Protein AF-A0A9P4IIN1-F1 (afdb_monomer_lite)

Organism: NCBI:txid1504668

Foldseek 3Di:
DDDDPPPPCPVVVVVVVVVVVVVVVVVVVVVVVCVVVVVVVVLLVCQQVVVCVLLVVLVVLLVVLLVVLVVVVVVVVVVVVVVPDPPDDDDDDPDPPPPPVVVVVLSVVLNVVSVVLVVLSCVLCVVFWDDDDDVVVVVVVVVVPPDDDDPDPPPPPPPPPPVVVPTDTDRDDSVNSVSCVVCVVVSVVSVVVSVVSVVVVVVVVVVVVVVVVVVVVVVVVVVVVVVVVVVVVVCVVVVPPPDD

Secondary structure (DSSP, 8-state):
---------SSHHHHHHHHHHHHHHHHHHHHHHHHHHHHHHHHHHHHHHHHHHHHHHHHHHHHHHHHHHHHHHHHHHHHHHHHS--S-----------SHHHHHHHHHHHHHHHHHHHHHHHHHHGGGB--SSHHHHHHHHHHHH--S---S---TTSSSHHHHHTPPBPP--HHHHHHHHHHHHHHHHHHHHHHHHHHHHHHHHHHHHHHHHHHHHHHHHHHHHHHHHHHHHHHHHHTTS---

Sequence (244 aa):
MGVTLSTHSTLAPISLASTIIGFVSFIITAATLLRVSWDNLQTVWAAPTEITDMLGNLKAGLYEERRHLRRVCREQRRRRSRSAPRRDREKGGARVSRDDGSTDRTLLLMRETIRHMVRSFRELERPFLRYEHEQKKAVRRSLREDDWDTEELKDDWEQDDSSYVRSEYRKCGLRERIIWLQTKYKVKNLMVALQMIQTRRIAKEVGDMNVSFVHMERDTRHLEDRLLALEQRLSRVVGVRRAE

pLDDT: mean 73.78, std 17.2, range [39.0, 95.75]

Structure (mmCIF, N/CA/C/O backbone):
data_AF-A0A9P4IIN1-F1
#
_entry.id   AF-A0A9P4IIN1-F1
#
loop_
_atom_site.group_PDB
_atom_site.id
_atom_site.type_symbol
_atom_site.label_atom_id
_atom_site.label_alt_id
_atom_site.label_comp_id
_atom_site.label_asym_id
_atom_site.label_entity_id
_atom_site.label_seq_id
_atom_site.pdbx_PDB_ins_code
_atom_site.Cartn_x
_atom_site.Cartn_y
_atom_site.Cartn_z
_atom_site.occupancy
_atom_site.B_iso_or_equiv
_atom_site.auth_seq_id
_atom_site.auth_comp_id
_atom_site.auth_asym_id
_atom_site.auth_atom_id
_atom_site.pdbx_PDB_model_num
ATOM 1 N N . MET A 1 1 ? -35.119 12.884 88.265 1.00 44.50 1 MET A N 1
ATOM 2 C CA . MET A 1 1 ? -34.771 11.879 87.241 1.00 44.50 1 MET A CA 1
ATOM 3 C C . MET A 1 1 ? -33.576 12.415 86.475 1.00 44.50 1 MET A C 1
ATOM 5 O O . MET A 1 1 ? -33.724 13.390 85.753 1.00 44.50 1 MET A O 1
ATOM 9 N N . GLY A 1 2 ? -32.382 11.903 86.780 1.00 41.41 2 GLY A N 1
ATOM 10 C CA . GLY A 1 2 ? -31.126 12.392 86.212 1.00 41.41 2 GLY A CA 1
ATOM 11 C C . GLY A 1 2 ? -30.962 11.934 84.768 1.00 41.41 2 GLY A C 1
ATOM 12 O O . GLY A 1 2 ? -31.182 10.767 84.457 1.00 41.41 2 GLY A O 1
ATOM 13 N N . VAL A 1 3 ? -30.604 12.877 83.905 1.00 62.75 3 VAL A N 1
ATOM 14 C CA . VAL A 1 3 ? -30.279 12.657 82.498 1.00 62.75 3 VAL A CA 1
ATOM 15 C C . VAL A 1 3 ? -28.870 12.073 82.424 1.00 62.75 3 VAL A C 1
ATOM 17 O O . VAL A 1 3 ? -27.932 12.684 82.930 1.00 62.75 3 VAL A O 1
ATOM 20 N N . THR A 1 4 ? -28.697 10.926 81.772 1.00 48.00 4 THR A N 1
ATOM 21 C CA . THR A 1 4 ? -27.380 10.418 81.366 1.00 48.00 4 THR A CA 1
ATOM 22 C C . THR A 1 4 ? -27.335 10.327 79.844 1.00 48.00 4 THR A C 1
ATOM 24 O O . THR A 1 4 ? -27.578 9.288 79.240 1.00 48.00 4 THR A O 1
ATOM 27 N N . LEU A 1 5 ? -27.037 11.460 79.201 1.00 49.94 5 LEU A N 1
ATOM 28 C CA . LEU A 1 5 ? -26.564 11.473 77.819 1.00 49.94 5 LEU A CA 1
ATOM 29 C C . LEU A 1 5 ? -25.124 10.954 77.830 1.00 49.94 5 LEU A C 1
ATOM 31 O O . LEU A 1 5 ? -24.201 11.660 78.228 1.00 49.94 5 LEU A O 1
ATOM 35 N N . SER A 1 6 ? -24.941 9.700 77.434 1.00 45.66 6 SER A N 1
ATOM 36 C CA . SER A 1 6 ? -23.638 9.073 77.235 1.00 45.66 6 SER A CA 1
ATOM 37 C C . SER A 1 6 ? -22.978 9.620 75.965 1.00 45.66 6 SER A C 1
ATOM 39 O O . SER A 1 6 ? -22.988 9.010 74.899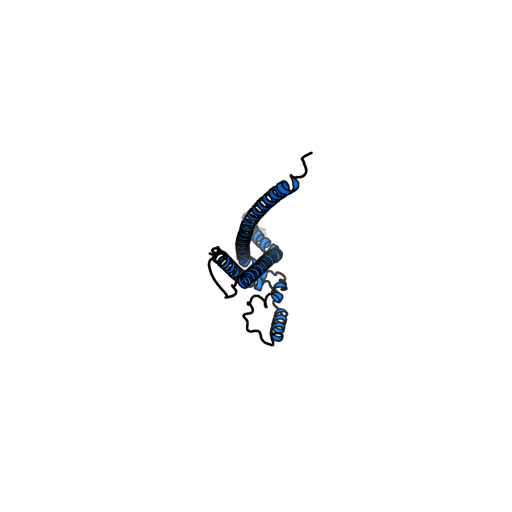 1.00 45.66 6 SER A O 1
ATOM 41 N N . THR A 1 7 ? -22.368 10.796 76.074 1.00 52.66 7 THR A N 1
ATOM 42 C CA . THR A 1 7 ? -21.457 11.361 75.073 1.00 52.66 7 THR A CA 1
ATOM 43 C C . THR A 1 7 ? -20.074 10.706 75.171 1.00 52.66 7 THR A C 1
ATOM 45 O O . THR A 1 7 ? -19.103 11.322 75.595 1.00 52.66 7 THR A O 1
ATOM 48 N N . HIS A 1 8 ? -19.947 9.452 74.733 1.00 47.47 8 HIS A N 1
ATOM 49 C CA . HIS A 1 8 ? -18.643 8.853 74.413 1.00 47.47 8 HIS A CA 1
ATOM 50 C C . HIS A 1 8 ? -18.480 8.766 72.891 1.00 47.47 8 HIS A C 1
ATOM 52 O O . HIS A 1 8 ? -18.721 7.733 72.278 1.00 47.47 8 HIS A O 1
ATOM 58 N N . SER A 1 9 ? -18.078 9.884 72.276 1.00 52.97 9 SER A N 1
ATOM 59 C CA . SER A 1 9 ? -17.870 10.017 70.823 1.00 52.97 9 SER A CA 1
ATOM 60 C C . SER A 1 9 ? -16.390 10.238 70.469 1.00 52.97 9 SER A C 1
ATOM 62 O O . SER A 1 9 ? -16.045 11.062 69.628 1.00 52.97 9 SER A O 1
ATOM 64 N N . THR A 1 10 ? -15.476 9.522 71.131 1.00 53.94 10 THR A N 1
ATOM 65 C CA . THR A 1 10 ? -14.025 9.597 70.854 1.00 53.94 10 THR A CA 1
ATOM 66 C C . THR A 1 10 ? -13.587 8.711 69.681 1.00 53.94 10 THR A C 1
ATOM 68 O O . THR A 1 10 ? -12.515 8.921 69.123 1.00 53.94 10 THR A O 1
ATOM 71 N N . LEU A 1 11 ? -14.429 7.759 69.255 1.00 53.62 11 LEU A N 1
ATOM 72 C CA . LEU A 1 11 ? -14.175 6.871 68.108 1.00 53.62 11 LEU A CA 1
ATOM 73 C C . LEU A 1 11 ? -14.736 7.410 66.778 1.00 53.62 11 LEU A C 1
ATOM 75 O O . LEU A 1 11 ? -14.282 7.007 65.706 1.00 53.62 11 LEU A O 1
ATOM 79 N N . ALA A 1 12 ? -15.684 8.351 66.831 1.00 63.78 12 ALA A N 1
ATOM 80 C CA . ALA A 1 12 ? -16.263 9.002 65.656 1.00 63.78 12 ALA A CA 1
ATOM 81 C C . ALA A 1 12 ? -15.235 9.743 64.768 1.00 63.78 12 ALA A C 1
ATOM 83 O O . ALA A 1 12 ? -15.278 9.545 63.552 1.00 63.78 12 ALA A O 1
ATOM 84 N N . PRO A 1 13 ? -14.278 10.536 65.303 1.00 74.12 13 PRO A N 1
ATOM 85 C CA . PRO A 1 13 ? -13.318 11.254 64.460 1.00 74.12 13 PRO A CA 1
ATOM 86 C C . PRO A 1 13 ? -12.294 10.331 63.783 1.00 74.12 13 PRO A C 1
ATOM 88 O O . PRO A 1 13 ? -11.882 10.604 62.659 1.00 74.12 13 PRO A O 1
ATOM 91 N N . ILE A 1 14 ? -11.914 9.218 64.420 1.00 77.44 14 ILE A N 1
ATOM 92 C CA . ILE A 1 14 ? -10.942 8.259 63.864 1.00 77.44 14 ILE A CA 1
ATOM 93 C C . ILE A 1 14 ? -11.575 7.449 62.723 1.00 77.44 14 ILE A C 1
ATOM 95 O O . ILE A 1 14 ? -10.959 7.271 61.672 1.00 77.44 14 ILE A O 1
ATOM 99 N N . SER A 1 15 ? -12.827 7.014 62.899 1.00 81.31 15 SER A N 1
ATOM 100 C CA . SER A 1 15 ? -13.602 6.348 61.844 1.00 81.31 15 SER A CA 1
ATOM 101 C C . SER A 1 15 ? -13.819 7.273 60.639 1.00 81.31 15 SER A C 1
ATOM 103 O O . SER A 1 15 ? -13.544 6.888 59.503 1.00 81.31 15 SER A O 1
ATOM 105 N N . LEU A 1 16 ? -14.190 8.535 60.896 1.00 84.25 16 LEU A N 1
ATOM 106 C CA . LEU A 1 16 ? -14.370 9.559 59.865 1.00 84.25 16 LEU A CA 1
ATOM 107 C C . LEU A 1 16 ? -13.068 9.818 59.089 1.00 84.25 16 LEU A C 1
ATOM 109 O O . LEU A 1 16 ? -13.078 9.845 57.855 1.00 84.25 16 LEU A O 1
ATOM 113 N N . ALA A 1 17 ? -11.935 9.932 59.789 1.00 87.25 17 ALA A N 1
ATOM 114 C CA . ALA A 1 17 ? -10.625 10.092 59.163 1.00 87.25 17 ALA A CA 1
ATOM 115 C C . ALA A 1 17 ? -10.257 8.895 58.268 1.00 87.25 17 ALA A C 1
ATOM 117 O O . ALA A 1 17 ? -9.805 9.090 57.140 1.00 87.25 17 ALA A O 1
ATOM 118 N N . SER A 1 18 ? -10.510 7.662 58.719 1.00 89.38 18 SER A N 1
ATOM 119 C CA . SER A 1 18 ? -10.255 6.451 57.927 1.00 89.38 18 SER A CA 1
ATOM 120 C C . SER A 1 18 ? -11.107 6.394 56.651 1.00 89.38 18 SER A C 1
ATOM 122 O O . SER A 1 18 ? -10.575 6.099 55.579 1.00 89.38 18 SER A O 1
ATOM 124 N N . THR A 1 19 ? -12.393 6.766 56.717 1.00 90.44 19 THR A N 1
ATOM 125 C CA . THR A 1 19 ? -13.256 6.840 55.524 1.00 90.44 19 THR A CA 1
ATOM 126 C C . THR A 1 19 ? -12.805 7.895 54.517 1.00 90.44 19 THR A C 1
ATOM 128 O O . THR A 1 19 ? -12.826 7.625 53.317 1.00 90.44 19 THR A O 1
ATOM 131 N N . ILE A 1 20 ? -12.353 9.070 54.973 1.00 93.12 20 ILE A N 1
ATOM 132 C CA . ILE A 1 20 ? -11.838 10.116 54.076 1.00 93.12 20 ILE A CA 1
ATOM 133 C C . ILE A 1 20 ? -10.562 9.637 53.387 1.00 93.12 20 ILE A C 1
ATOM 135 O O . ILE A 1 20 ? -10.447 9.762 52.171 1.00 93.12 20 ILE A O 1
ATOM 139 N N . ILE A 1 21 ? -9.628 9.048 54.140 1.00 92.00 21 ILE A N 1
ATOM 140 C CA . ILE A 1 21 ? -8.378 8.520 53.579 1.00 92.00 21 ILE A CA 1
ATOM 141 C C . ILE A 1 21 ? -8.684 7.425 52.550 1.00 92.00 21 ILE A C 1
ATOM 143 O O . ILE A 1 21 ? -8.167 7.483 51.438 1.00 92.00 21 ILE A O 1
ATOM 147 N N . GLY A 1 22 ? -9.580 6.485 52.869 1.00 92.81 22 GLY A N 1
ATOM 148 C CA . GLY A 1 22 ? -10.003 5.437 51.938 1.00 92.81 22 GLY A CA 1
ATOM 149 C C . GLY A 1 22 ? -10.645 5.991 50.661 1.00 92.81 22 GLY A C 1
ATOM 150 O O . GLY A 1 22 ? -10.343 5.517 49.567 1.00 92.81 22 GLY A O 1
ATOM 151 N N . PHE A 1 23 ? -11.471 7.034 50.774 1.00 95.75 23 PHE A N 1
ATOM 152 C CA . PHE A 1 23 ? -12.097 7.685 49.622 1.00 95.75 23 PHE A CA 1
ATOM 153 C C . PHE A 1 23 ? -11.080 8.443 48.761 1.00 95.75 23 PHE A C 1
ATOM 155 O O . PHE A 1 23 ? -11.123 8.354 47.536 1.00 95.75 23 PHE A O 1
ATOM 162 N N . VAL A 1 24 ? -10.121 9.136 49.382 1.00 94.38 24 VAL A N 1
ATOM 163 C CA . VAL A 1 24 ? -9.031 9.822 48.672 1.00 94.38 24 VAL A CA 1
ATOM 164 C C . VAL A 1 24 ? -8.141 8.809 47.951 1.00 94.38 24 VAL A C 1
ATOM 166 O O . VAL A 1 24 ? -7.853 8.992 46.769 1.00 94.38 24 VAL A O 1
ATOM 169 N N . SER A 1 25 ? -7.763 7.707 48.605 1.00 95.69 25 SER A N 1
ATOM 170 C CA . SER A 1 25 ? -7.024 6.616 47.962 1.00 95.69 25 SER A CA 1
ATOM 171 C C . SER A 1 25 ? -7.814 6.007 46.800 1.00 95.69 25 SER A C 1
ATOM 173 O O . SER A 1 25 ? -7.248 5.824 45.726 1.00 95.69 25 SER A O 1
ATOM 175 N N . PHE A 1 26 ? -9.122 5.780 46.961 1.00 94.88 26 PHE A N 1
ATOM 176 C CA . PHE A 1 26 ? -9.992 5.290 45.890 1.00 94.88 26 PHE A CA 1
ATOM 177 C C . PHE A 1 26 ? -10.078 6.264 44.709 1.00 94.88 26 PHE A C 1
ATOM 179 O O . PHE A 1 26 ? -9.968 5.826 43.568 1.00 94.88 26 PHE A O 1
ATOM 186 N N . ILE A 1 27 ? -10.216 7.573 44.951 1.00 95.44 27 ILE A N 1
ATOM 187 C CA . ILE A 1 27 ? -10.219 8.591 43.888 1.00 95.44 27 ILE A CA 1
ATOM 188 C C . ILE A 1 27 ? -8.884 8.595 43.150 1.00 95.44 27 ILE A C 1
ATOM 190 O O . ILE A 1 27 ? -8.875 8.659 41.924 1.00 95.44 27 ILE A O 1
ATOM 194 N N . ILE A 1 28 ? -7.760 8.505 43.864 1.00 93.62 28 ILE A N 1
ATOM 195 C CA . ILE A 1 28 ? -6.432 8.458 43.242 1.00 93.62 28 ILE A CA 1
ATOM 196 C C . ILE A 1 28 ? -6.305 7.206 42.368 1.00 93.62 28 ILE A C 1
ATOM 198 O O . ILE A 1 28 ? -5.882 7.309 41.218 1.00 93.62 28 ILE A O 1
ATOM 202 N N . THR A 1 29 ? -6.730 6.038 42.858 1.00 93.56 29 THR A N 1
ATOM 203 C CA . THR A 1 29 ? -6.751 4.799 42.065 1.00 93.56 29 THR A CA 1
ATOM 204 C C . THR A 1 29 ? -7.716 4.887 40.876 1.00 93.56 29 THR A C 1
ATOM 206 O O . THR A 1 29 ? -7.394 4.440 39.778 1.00 93.56 29 THR A O 1
ATOM 209 N N . ALA A 1 30 ? -8.887 5.501 41.042 1.00 91.81 30 ALA A N 1
ATOM 210 C CA . ALA A 1 30 ? -9.837 5.714 39.956 1.00 91.81 30 ALA A CA 1
ATOM 211 C C . ALA A 1 30 ? -9.282 6.688 38.908 1.00 91.81 30 ALA A C 1
ATOM 213 O O . ALA A 1 30 ? -9.466 6.463 37.717 1.00 91.81 30 ALA A O 1
ATOM 214 N N . ALA A 1 31 ? -8.561 7.730 39.327 1.00 89.31 31 ALA A N 1
ATOM 215 C CA . ALA A 1 31 ? -7.922 8.698 38.446 1.00 89.31 31 ALA A CA 1
ATOM 216 C C . ALA A 1 31 ? -6.771 8.075 37.649 1.00 89.31 31 ALA A C 1
ATOM 218 O O . ALA A 1 31 ? -6.637 8.358 36.459 1.00 89.31 31 ALA A O 1
ATOM 219 N N . THR A 1 32 ? -5.965 7.197 38.256 1.00 87.88 32 THR A N 1
ATOM 220 C CA . THR A 1 32 ? -4.916 6.471 37.523 1.00 87.88 32 THR A CA 1
ATOM 221 C C . THR A 1 32 ? -5.516 5.485 36.524 1.00 87.88 32 THR A C 1
ATOM 223 O O . THR A 1 32 ? -5.080 5.456 35.372 1.00 87.88 32 THR A O 1
ATOM 226 N N . LEU A 1 33 ? -6.568 4.751 36.901 1.00 87.50 33 LEU A N 1
ATOM 227 C CA . LEU A 1 33 ? -7.302 3.876 35.980 1.00 87.50 33 LEU A CA 1
ATOM 228 C C . LEU A 1 33 ? -7.972 4.659 34.849 1.00 87.50 33 LEU A C 1
ATOM 230 O O . LEU A 1 33 ? -7.873 4.257 33.689 1.00 87.50 33 LEU A O 1
ATOM 234 N N . LEU A 1 34 ? -8.618 5.785 35.158 1.00 84.31 34 LEU A N 1
ATOM 235 C CA . LEU A 1 34 ? -9.222 6.669 34.164 1.00 84.31 34 LEU A CA 1
ATOM 236 C C . LEU A 1 34 ? -8.168 7.218 33.221 1.00 84.31 34 LEU A C 1
ATOM 238 O O . LEU A 1 34 ? -8.383 7.169 32.026 1.00 84.31 34 LEU A O 1
ATOM 242 N N . ARG A 1 35 ? -7.010 7.662 33.713 1.00 84.81 35 ARG A N 1
ATOM 243 C CA . ARG A 1 35 ? -5.932 8.164 32.855 1.00 84.81 35 ARG A CA 1
ATOM 244 C C . ARG A 1 35 ? -5.436 7.096 31.875 1.00 84.81 35 ARG A C 1
ATOM 246 O O . ARG A 1 35 ? -5.366 7.361 30.682 1.00 84.81 35 ARG A O 1
ATOM 253 N N . VAL A 1 36 ? -5.178 5.876 32.351 1.00 81.50 36 VAL A N 1
ATOM 254 C CA . VAL A 1 36 ? -4.722 4.759 31.499 1.00 81.50 36 VAL A CA 1
ATOM 255 C C . VAL A 1 36 ? -5.807 4.306 30.514 1.00 81.50 36 VAL A C 1
ATOM 257 O O . VAL A 1 36 ? -5.523 3.948 29.371 1.00 81.50 36 VAL A O 1
ATOM 260 N N . SER A 1 37 ? -7.073 4.314 30.933 1.00 77.88 37 SER A N 1
ATOM 261 C CA . SER A 1 37 ? -8.192 3.962 30.054 1.00 77.88 37 SER A CA 1
ATOM 262 C C . SER A 1 37 ? -8.588 5.099 29.111 1.00 77.88 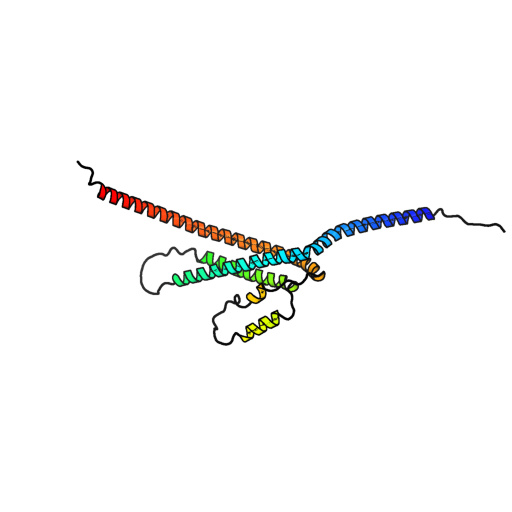37 SER A C 1
ATOM 264 O O . SER A 1 37 ? -9.104 4.810 28.036 1.00 77.88 37 SER A O 1
ATOM 266 N N . TRP A 1 38 ? -8.290 6.357 29.444 1.00 75.75 38 TRP A N 1
ATOM 267 C CA . TRP A 1 38 ? -8.576 7.529 28.620 1.00 75.75 38 TRP A CA 1
ATOM 268 C C . TRP A 1 38 ? -7.747 7.539 27.346 1.00 75.75 38 TRP A C 1
ATOM 270 O O . TRP A 1 38 ? -8.300 7.793 26.283 1.00 75.75 38 TRP A O 1
ATOM 280 N N . ASP A 1 39 ? -6.470 7.165 27.416 1.00 71.81 39 ASP A N 1
ATOM 281 C CA . ASP A 1 39 ? -5.621 7.045 26.225 1.00 71.81 39 ASP A CA 1
ATOM 282 C C . ASP A 1 39 ? -6.165 5.964 25.266 1.00 71.81 39 ASP A C 1
ATOM 284 O O . ASP A 1 39 ? -6.253 6.147 24.044 1.00 71.81 39 ASP A O 1
ATOM 288 N N . ASN A 1 40 ? -6.653 4.854 25.828 1.00 66.25 40 ASN A N 1
ATOM 289 C CA . ASN A 1 40 ? -7.330 3.803 25.067 1.00 66.25 40 ASN A CA 1
ATOM 290 C C . ASN A 1 40 ? -8.693 4.273 24.521 1.00 66.25 40 ASN A C 1
ATOM 292 O O . ASN A 1 40 ? -9.036 3.974 23.375 1.00 66.25 40 ASN A O 1
ATOM 296 N N . LEU A 1 41 ? -9.456 5.055 25.292 1.00 71.00 41 LEU A N 1
ATOM 297 C CA . LEU A 1 41 ? -10.742 5.617 24.873 1.00 71.00 41 LEU A CA 1
ATOM 298 C C . LEU A 1 41 ? -10.580 6.676 23.781 1.00 71.00 41 LEU A C 1
ATOM 300 O O . LEU A 1 41 ? -11.341 6.662 22.819 1.00 71.00 41 LEU A O 1
ATOM 304 N N . GLN A 1 42 ? -9.587 7.557 23.878 1.00 68.75 42 GLN A N 1
ATOM 305 C CA . GLN A 1 42 ? -9.263 8.529 22.837 1.00 68.75 42 GLN A CA 1
ATOM 306 C C . GLN A 1 42 ? -8.889 7.820 21.538 1.00 68.75 42 GLN A C 1
ATOM 308 O O . GLN A 1 42 ? -9.353 8.214 20.471 1.00 68.75 42 GLN A O 1
ATOM 313 N N . THR A 1 43 ? -8.158 6.707 21.624 1.00 64.50 43 THR A N 1
ATOM 314 C CA . THR A 1 43 ? -7.863 5.865 20.457 1.00 64.50 43 THR A CA 1
ATOM 315 C C . THR A 1 43 ? -9.141 5.269 19.848 1.00 64.50 43 THR A C 1
ATOM 317 O O . THR A 1 43 ? -9.302 5.244 18.629 1.00 64.50 43 THR A O 1
ATOM 320 N N . VAL A 1 44 ? -10.102 4.853 20.680 1.00 67.44 44 VAL A N 1
ATOM 321 C CA . VAL A 1 44 ? -11.434 4.383 20.248 1.00 67.44 44 VAL A CA 1
ATOM 322 C C . VAL A 1 44 ? -12.287 5.517 19.662 1.00 67.44 44 VAL A C 1
ATOM 324 O O . VAL A 1 44 ? -13.129 5.276 18.797 1.00 67.44 44 VAL A O 1
ATOM 327 N N . TRP A 1 45 ? -12.097 6.758 20.106 1.00 69.56 45 TRP A N 1
ATOM 328 C CA . TRP A 1 45 ? -12.833 7.927 19.618 1.00 69.56 45 TRP A CA 1
ATOM 329 C C . TRP A 1 45 ? -12.259 8.516 18.330 1.00 69.56 45 TRP A C 1
ATOM 331 O O . TRP A 1 45 ? -13.037 9.001 17.513 1.00 69.56 45 TRP A O 1
ATOM 341 N N . ALA A 1 46 ? -10.945 8.418 18.120 1.00 75.38 46 ALA A N 1
ATOM 342 C CA . ALA A 1 46 ? -10.261 8.797 16.882 1.00 75.38 46 ALA A CA 1
ATOM 343 C C . ALA A 1 46 ? -10.352 7.716 15.785 1.00 75.38 46 ALA A C 1
ATOM 345 O O . ALA A 1 46 ? -10.192 8.005 14.601 1.00 75.38 46 ALA A O 1
ATOM 346 N N . ALA A 1 47 ? -10.672 6.473 16.161 1.00 72.00 47 ALA A N 1
ATOM 347 C CA . ALA A 1 47 ? -10.859 5.354 15.242 1.00 72.00 47 ALA A CA 1
ATOM 348 C C . ALA A 1 47 ? -11.758 5.627 14.012 1.00 72.00 47 ALA A C 1
ATOM 350 O O . ALA A 1 47 ? -11.343 5.237 12.930 1.00 72.00 47 ALA A O 1
ATOM 351 N N . PRO A 1 48 ? -12.951 6.260 14.081 1.00 71.75 48 PRO A N 1
ATOM 352 C CA . PRO A 1 48 ? -13.825 6.413 12.912 1.00 71.75 48 PRO A CA 1
ATOM 353 C C . PRO A 1 48 ? -13.186 7.156 11.731 1.00 71.75 48 PRO A C 1
ATOM 355 O O . PRO A 1 48 ? -13.387 6.737 10.596 1.00 71.75 48 PRO A O 1
ATOM 358 N N . THR A 1 49 ? -12.421 8.220 11.982 1.00 77.12 49 THR A N 1
ATOM 359 C CA . THR A 1 49 ? -11.704 8.960 10.930 1.00 77.12 49 THR A CA 1
ATOM 360 C C . THR A 1 49 ? -10.434 8.222 10.511 1.00 77.12 49 THR A C 1
ATOM 362 O O . THR A 1 49 ? -10.126 8.113 9.330 1.00 77.12 49 THR A O 1
ATOM 365 N N . GLU A 1 50 ? -9.732 7.618 11.473 1.00 81.56 50 GLU A N 1
ATOM 366 C CA . GLU A 1 50 ? -8.507 6.863 11.201 1.00 81.56 50 GLU A CA 1
ATOM 367 C C . GLU A 1 50 ? -8.767 5.599 10.356 1.00 81.56 50 GLU A C 1
ATOM 369 O O . GLU A 1 50 ? -7.941 5.228 9.524 1.00 81.56 50 GLU A O 1
ATOM 374 N N . ILE A 1 51 ? -9.917 4.940 10.542 1.00 81.94 51 ILE A N 1
ATOM 375 C CA . ILE A 1 51 ? -10.354 3.775 9.758 1.00 81.94 51 ILE A CA 1
ATOM 376 C C . ILE A 1 51 ? -10.490 4.158 8.290 1.00 81.94 51 ILE A C 1
ATOM 378 O O . ILE A 1 51 ? -9.912 3.492 7.429 1.00 81.94 51 ILE A O 1
ATOM 382 N N . THR A 1 52 ? -11.247 5.220 8.001 1.00 82.62 52 THR A N 1
ATOM 383 C CA . THR A 1 52 ? -11.510 5.648 6.624 1.00 82.62 52 THR A CA 1
ATOM 384 C C . THR A 1 52 ? -10.243 6.126 5.938 1.00 82.62 52 THR A C 1
ATOM 386 O O . THR A 1 52 ? -10.028 5.779 4.779 1.00 82.62 52 THR A O 1
ATOM 389 N N . ASP A 1 53 ? -9.373 6.833 6.658 1.00 85.12 53 ASP A N 1
ATOM 390 C CA . ASP A 1 53 ? -8.125 7.349 6.101 1.00 85.12 53 ASP A CA 1
ATOM 391 C C . ASP A 1 53 ? -7.115 6.225 5.853 1.00 85.12 53 ASP A C 1
ATOM 393 O O . ASP A 1 53 ? -6.566 6.121 4.758 1.00 85.12 53 ASP A O 1
ATOM 397 N N . MET A 1 54 ? -6.893 5.328 6.822 1.00 86.31 54 MET A N 1
ATOM 398 C CA . MET A 1 54 ? -5.917 4.246 6.655 1.00 86.31 54 MET A CA 1
ATOM 399 C C . MET A 1 54 ? -6.391 3.180 5.669 1.00 86.31 54 MET A C 1
ATOM 401 O O . MET A 1 54 ? -5.620 2.779 4.797 1.00 86.31 54 MET A O 1
ATOM 405 N N . LEU A 1 55 ? -7.644 2.719 5.770 1.00 85.50 55 LEU A N 1
ATOM 406 C CA . LEU A 1 55 ? -8.178 1.753 4.807 1.00 85.50 55 LEU A CA 1
ATOM 407 C C . LEU A 1 55 ? -8.347 2.392 3.428 1.00 85.50 55 LEU A C 1
ATOM 409 O O . LEU A 1 55 ? -8.059 1.740 2.431 1.00 85.50 55 LEU A O 1
ATOM 413 N N . GLY A 1 56 ? -8.762 3.660 3.355 1.00 85.31 56 GLY A N 1
ATOM 414 C CA . GLY A 1 56 ? -8.884 4.408 2.105 1.00 85.31 56 GLY A CA 1
ATOM 415 C C . GLY A 1 56 ? -7.543 4.593 1.401 1.00 85.31 56 GLY A C 1
ATOM 416 O O . GLY A 1 56 ? -7.435 4.276 0.218 1.00 85.31 56 GLY A O 1
ATOM 417 N N . ASN A 1 57 ? -6.506 5.019 2.126 1.00 89.00 57 ASN A N 1
ATOM 418 C CA . ASN A 1 57 ? -5.156 5.161 1.584 1.00 89.00 57 ASN A CA 1
ATOM 419 C C . ASN A 1 57 ? -4.577 3.803 1.153 1.00 89.00 57 ASN A C 1
ATOM 421 O O . ASN A 1 57 ? -4.064 3.663 0.044 1.00 89.00 57 ASN A O 1
ATOM 425 N N . LEU A 1 58 ? -4.733 2.762 1.981 1.00 87.50 58 LEU A N 1
ATOM 426 C CA . LEU A 1 58 ? -4.285 1.412 1.636 1.00 87.50 58 LEU A CA 1
ATOM 427 C C . LEU A 1 58 ? -5.023 0.860 0.406 1.00 87.50 58 LEU A C 1
ATOM 429 O O . LEU A 1 58 ? -4.394 0.261 -0.467 1.00 87.50 58 LEU A O 1
ATOM 433 N N . LYS A 1 59 ? -6.338 1.094 0.302 1.00 87.94 59 LYS A N 1
ATOM 434 C CA . LYS A 1 59 ? -7.148 0.754 -0.875 1.00 87.94 59 LYS A CA 1
ATOM 435 C C . LYS A 1 59 ? -6.622 1.486 -2.102 1.00 87.94 59 LYS A C 1
ATOM 437 O O . LYS A 1 59 ? -6.305 0.839 -3.095 1.00 87.94 59 LYS A O 1
ATOM 442 N N . ALA A 1 60 ? -6.479 2.807 -2.036 1.00 87.31 60 ALA A N 1
ATOM 443 C CA . ALA A 1 60 ? -5.961 3.603 -3.143 1.00 87.31 60 ALA A CA 1
ATOM 444 C C . ALA A 1 60 ? -4.598 3.074 -3.617 1.00 87.31 60 ALA A C 1
ATOM 446 O O . ALA A 1 60 ? -4.462 2.721 -4.789 1.00 87.31 60 ALA A O 1
ATOM 447 N N . GLY A 1 61 ? -3.651 2.887 -2.694 1.00 86.12 61 GLY A N 1
ATOM 448 C CA . GLY A 1 61 ? -2.312 2.390 -2.999 1.00 86.12 61 GLY A CA 1
ATOM 449 C C . GLY A 1 61 ? -2.294 0.972 -3.583 1.00 86.12 61 GLY A C 1
ATOM 450 O O . GLY A 1 61 ? -1.629 0.735 -4.588 1.00 86.12 61 GLY A O 1
ATOM 451 N N . LEU A 1 62 ? -3.056 0.023 -3.024 1.00 86.81 62 LEU A N 1
ATOM 452 C CA . LEU A 1 62 ? -3.127 -1.350 -3.550 1.00 86.81 62 LEU A CA 1
ATOM 453 C C . LEU A 1 62 ? -3.730 -1.401 -4.958 1.00 86.81 62 LEU A C 1
ATOM 455 O O . LEU A 1 62 ? -3.254 -2.149 -5.815 1.00 86.81 62 LEU A O 1
ATOM 459 N N . TYR A 1 63 ? -4.793 -0.633 -5.205 1.00 84.94 63 TYR A N 1
ATOM 460 C CA . TYR A 1 63 ? -5.465 -0.621 -6.503 1.00 84.94 63 TYR A CA 1
ATOM 461 C C . TYR A 1 63 ? -4.665 0.136 -7.564 1.00 84.94 63 TYR A C 1
ATOM 463 O O . TYR A 1 63 ? -4.669 -0.272 -8.729 1.00 84.94 63 TYR A O 1
ATOM 471 N N . GLU A 1 64 ? -3.955 1.193 -7.182 1.00 87.75 64 GLU A N 1
ATOM 472 C CA . GLU A 1 64 ? -2.993 1.870 -8.047 1.00 87.75 64 GLU A CA 1
ATOM 473 C C . GLU A 1 64 ? -1.856 0.925 -8.445 1.00 87.75 64 GLU A C 1
ATOM 475 O O . GLU A 1 64 ? -1.617 0.724 -9.638 1.00 87.75 64 GLU A O 1
ATOM 480 N N . GLU A 1 65 ? -1.245 0.245 -7.472 1.00 85.50 65 GLU A N 1
ATOM 481 C CA . GLU A 1 65 ? -0.150 -0.695 -7.717 1.00 85.50 65 GLU A CA 1
ATOM 482 C C . GLU A 1 65 ? -0.585 -1.861 -8.613 1.00 85.50 65 GLU A C 1
ATOM 484 O O . GLU A 1 65 ? 0.097 -2.261 -9.560 1.00 85.50 65 GLU A O 1
ATOM 489 N N . ARG A 1 66 ? -1.793 -2.373 -8.374 1.00 83.25 66 ARG A N 1
ATOM 490 C CA . ARG A 1 66 ? -2.413 -3.406 -9.204 1.00 83.25 66 ARG A CA 1
ATOM 491 C C . ARG A 1 66 ? -2.626 -2.929 -10.640 1.00 83.25 66 ARG A C 1
ATOM 493 O O . ARG A 1 66 ? -2.315 -3.664 -11.579 1.00 83.25 66 ARG A O 1
ATOM 500 N N . ARG A 1 67 ? -3.163 -1.719 -10.843 1.00 82.62 67 ARG A N 1
ATOM 501 C CA . ARG A 1 67 ? -3.349 -1.133 -12.186 1.00 82.62 67 ARG A CA 1
ATOM 502 C C . ARG A 1 67 ? -2.012 -0.934 -12.886 1.00 82.62 67 ARG A C 1
ATOM 504 O O . ARG A 1 67 ? -1.916 -1.218 -14.081 1.00 82.62 67 ARG A O 1
ATOM 511 N N . HIS A 1 68 ? -1.001 -0.500 -12.144 1.00 84.00 68 HIS A N 1
ATOM 512 C CA . HIS A 1 68 ? 0.350 -0.339 -12.647 1.00 84.00 68 HIS A CA 1
ATOM 513 C C . HIS A 1 68 ? 0.921 -1.671 -13.154 1.00 84.00 68 HIS A C 1
ATOM 515 O O . HIS A 1 68 ? 1.233 -1.793 -14.341 1.00 84.00 68 HIS A O 1
ATOM 521 N N . LEU A 1 69 ? 0.941 -2.715 -12.316 1.00 82.94 69 LEU A N 1
ATOM 522 C CA . LEU A 1 69 ? 1.452 -4.028 -12.725 1.00 82.94 69 LEU A CA 1
ATOM 523 C C . LEU A 1 69 ? 0.691 -4.624 -13.909 1.00 82.94 69 LEU A C 1
ATOM 525 O O . LEU A 1 69 ? 1.300 -5.265 -14.765 1.00 82.94 69 LEU A O 1
ATOM 529 N N . ARG A 1 70 ? -0.625 -4.396 -14.007 1.00 82.06 70 ARG A N 1
ATOM 530 C CA . ARG A 1 70 ? -1.402 -4.813 -15.185 1.00 82.06 70 ARG A CA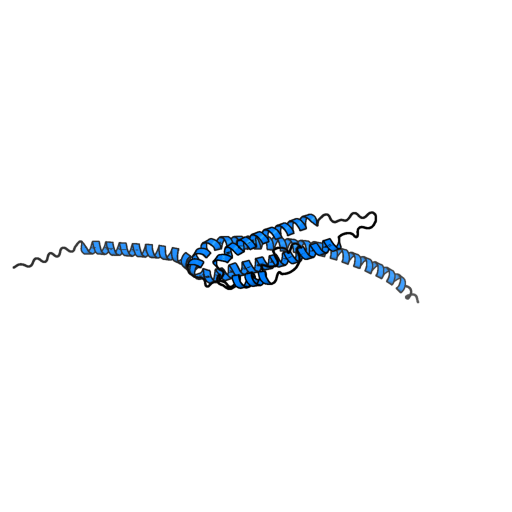 1
ATOM 531 C C . AR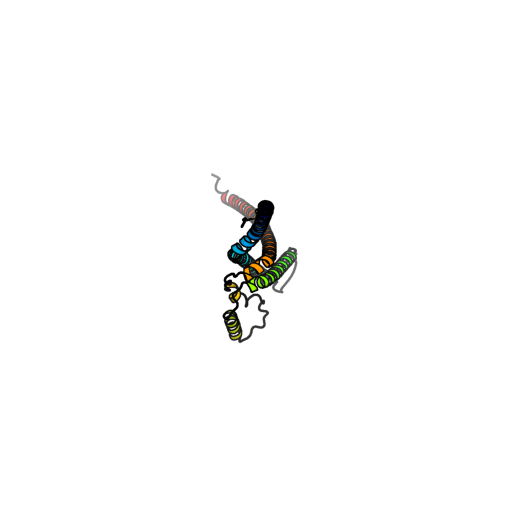G A 1 70 ? -0.908 -4.139 -16.460 1.00 82.06 70 ARG A C 1
ATOM 533 O O . ARG A 1 70 ? -0.778 -4.818 -17.477 1.00 82.06 70 ARG A O 1
ATOM 540 N N . ARG A 1 71 ? -0.655 -2.826 -16.427 1.00 83.69 71 ARG A N 1
ATOM 541 C CA . ARG A 1 71 ? -0.140 -2.085 -17.589 1.00 83.69 71 ARG A CA 1
ATOM 542 C C . ARG A 1 71 ? 1.224 -2.626 -18.006 1.00 83.69 71 ARG A C 1
ATOM 544 O O . ARG A 1 71 ? 1.375 -2.998 -19.166 1.00 83.69 71 ARG A O 1
ATOM 551 N N . VAL A 1 72 ? 2.142 -2.787 -17.051 1.00 81.88 72 VAL A N 1
ATOM 552 C CA . VAL A 1 72 ? 3.491 -3.317 -17.304 1.00 81.88 72 VAL A CA 1
ATOM 553 C C . VAL A 1 72 ? 3.442 -4.738 -17.869 1.00 81.88 72 VAL A C 1
ATOM 555 O O . VAL A 1 72 ? 4.039 -5.005 -18.908 1.00 81.88 72 VAL A O 1
ATOM 558 N N . CYS A 1 73 ? 2.667 -5.645 -17.264 1.00 79.81 73 CYS A N 1
ATOM 559 C CA . CYS A 1 73 ? 2.535 -7.020 -17.762 1.00 79.81 73 CYS A CA 1
ATOM 560 C C . CYS A 1 73 ? 1.933 -7.068 -19.176 1.00 79.81 73 CYS A C 1
ATOM 562 O O . CYS A 1 73 ? 2.387 -7.843 -20.021 1.00 79.81 73 CYS A O 1
ATOM 564 N N . ARG A 1 74 ? 0.913 -6.242 -19.459 1.00 79.81 74 ARG A N 1
ATOM 565 C CA . ARG A 1 74 ? 0.305 -6.151 -20.798 1.00 79.81 74 ARG A CA 1
ATOM 566 C C . ARG A 1 74 ? 1.304 -5.633 -21.824 1.00 79.81 74 ARG A C 1
ATOM 568 O O . ARG A 1 74 ? 1.376 -6.174 -22.926 1.00 79.81 74 ARG A O 1
ATOM 575 N N . GLU A 1 75 ? 2.074 -4.613 -21.474 1.00 80.75 75 GLU A N 1
ATOM 576 C CA . GLU A 1 75 ? 3.094 -4.062 -22.357 1.00 80.75 75 GLU A CA 1
ATOM 577 C C . GLU A 1 75 ? 4.208 -5.075 -22.629 1.00 80.75 75 GLU A C 1
ATOM 579 O O . GLU A 1 75 ? 4.569 -5.293 -23.785 1.00 80.75 75 GLU A O 1
ATOM 584 N N . GLN A 1 76 ? 4.680 -5.777 -21.602 1.00 75.94 76 GLN A N 1
ATOM 585 C CA . GLN A 1 76 ? 5.699 -6.807 -21.759 1.00 75.94 76 GLN A CA 1
ATOM 586 C C . GLN A 1 76 ? 5.203 -7.974 -22.622 1.00 75.94 76 GLN A C 1
ATOM 588 O O . GLN A 1 76 ? 5.903 -8.409 -23.537 1.00 75.94 76 GLN A O 1
ATOM 593 N N . ARG A 1 77 ? 3.951 -8.421 -22.436 1.00 75.25 77 ARG A N 1
ATOM 594 C CA . ARG A 1 77 ? 3.324 -9.432 -23.307 1.00 75.25 77 ARG A CA 1
ATOM 595 C C . ARG A 1 77 ? 3.238 -8.955 -24.760 1.00 75.25 77 ARG A C 1
ATOM 597 O O . ARG A 1 77 ? 3.510 -9.735 -25.674 1.00 75.25 77 ARG A O 1
ATOM 604 N N . ARG A 1 78 ? 2.914 -7.677 -24.995 1.00 77.50 78 ARG A N 1
ATOM 605 C CA . ARG A 1 78 ? 2.908 -7.072 -26.341 1.00 77.50 78 ARG A CA 1
ATOM 606 C C . ARG A 1 78 ? 4.307 -7.022 -26.954 1.00 77.50 78 ARG A C 1
ATOM 608 O O . ARG A 1 78 ? 4.447 -7.356 -28.127 1.00 77.50 78 ARG A O 1
ATOM 615 N N . ARG A 1 79 ? 5.336 -6.664 -26.177 1.00 74.31 79 ARG A N 1
ATOM 616 C CA . ARG A 1 79 ? 6.740 -6.684 -26.627 1.00 74.31 79 ARG A CA 1
ATOM 617 C C . ARG A 1 79 ? 7.163 -8.097 -27.030 1.00 74.31 79 ARG A C 1
ATOM 619 O O . ARG A 1 79 ? 7.644 -8.277 -28.141 1.00 74.31 79 ARG A O 1
ATOM 626 N N . ARG A 1 80 ? 6.865 -9.116 -26.216 1.00 68.69 80 ARG A N 1
ATOM 627 C CA . ARG A 1 80 ? 7.141 -10.522 -26.570 1.00 68.69 80 ARG A CA 1
ATOM 628 C C . ARG A 1 80 ? 6.413 -10.982 -27.828 1.00 68.69 80 ARG A C 1
ATOM 630 O O . ARG A 1 80 ? 7.005 -11.668 -28.649 1.00 68.69 80 ARG A O 1
ATOM 637 N N . SER A 1 81 ? 5.154 -10.579 -27.996 1.00 67.88 81 SER A N 1
ATOM 638 C CA . SER A 1 81 ? 4.359 -10.940 -29.179 1.00 67.88 81 SER A CA 1
ATOM 639 C C . SER A 1 81 ? 4.901 -10.291 -30.459 1.00 67.88 81 SER A C 1
ATOM 641 O O . SER A 1 81 ? 4.802 -10.878 -31.528 1.00 67.88 81 SER A O 1
ATOM 643 N N . ARG A 1 82 ? 5.513 -9.101 -30.355 1.00 65.94 82 ARG A N 1
ATOM 644 C CA . ARG A 1 82 ? 6.202 -8.424 -31.469 1.00 65.94 82 ARG A CA 1
ATOM 645 C C . ARG A 1 82 ? 7.596 -8.993 -31.750 1.00 65.94 82 ARG A C 1
ATOM 647 O O . ARG A 1 82 ? 8.030 -8.972 -32.894 1.00 65.94 82 ARG A O 1
ATOM 654 N N . SER A 1 83 ? 8.275 -9.507 -30.725 1.00 59.94 83 SER A N 1
ATOM 655 C CA . SER A 1 83 ? 9.602 -10.132 -30.831 1.00 59.94 83 SER A CA 1
ATOM 656 C C . SER A 1 83 ? 9.556 -11.636 -31.133 1.00 59.94 83 SER A C 1
ATOM 658 O O . SER A 1 83 ? 10.611 -12.251 -31.308 1.00 59.94 83 SER A O 1
ATOM 660 N N . ALA A 1 84 ? 8.364 -12.243 -31.193 1.00 55.44 84 ALA A N 1
ATOM 661 C CA . ALA A 1 84 ? 8.186 -13.618 -31.638 1.00 55.44 84 ALA A CA 1
ATOM 662 C C . ALA A 1 84 ? 8.625 -13.708 -33.110 1.00 55.44 84 ALA A C 1
ATOM 664 O O . ALA A 1 84 ? 8.029 -13.052 -33.969 1.00 55.44 84 ALA A O 1
ATOM 665 N N . PRO A 1 85 ? 9.700 -14.451 -33.421 1.00 53.31 85 PRO A N 1
ATOM 666 C CA . PRO A 1 85 ? 10.251 -14.453 -34.761 1.00 53.31 85 PRO A CA 1
ATOM 667 C C . PRO A 1 85 ? 9.235 -15.077 -35.717 1.00 53.31 85 PRO A C 1
ATOM 669 O O . PRO A 1 85 ? 8.774 -16.199 -35.492 1.00 53.31 85 PRO A O 1
ATOM 672 N N . ARG A 1 86 ? 8.935 -14.367 -36.816 1.00 51.16 86 ARG A N 1
ATOM 673 C CA . ARG A 1 86 ? 8.490 -15.014 -38.054 1.00 51.16 86 ARG A CA 1
ATOM 674 C C . ARG A 1 86 ? 9.437 -16.183 -38.281 1.00 51.16 86 ARG A C 1
ATOM 676 O O . ARG A 1 86 ? 10.654 -16.011 -38.309 1.00 51.16 86 ARG A O 1
ATOM 683 N N . ARG A 1 87 ? 8.859 -17.373 -38.323 1.00 50.69 87 ARG A N 1
ATOM 684 C CA . ARG A 1 87 ? 9.550 -18.649 -38.401 1.00 50.69 87 ARG A CA 1
ATOM 685 C C . ARG A 1 87 ? 10.073 -18.829 -39.826 1.00 50.69 87 ARG A C 1
ATOM 687 O O . ARG A 1 87 ? 9.609 -19.713 -40.515 1.00 50.69 87 ARG A O 1
ATOM 694 N N . ASP A 1 88 ? 10.988 -17.968 -40.260 1.00 49.12 88 ASP A N 1
ATOM 695 C CA . ASP A 1 88 ? 11.661 -18.084 -41.548 1.00 49.12 88 ASP A CA 1
ATOM 696 C C . ASP A 1 88 ? 13.086 -17.520 -41.492 1.00 49.12 88 ASP A C 1
ATOM 698 O O . ASP A 1 88 ? 13.308 -16.342 -41.226 1.00 49.12 88 ASP A O 1
ATOM 702 N N . ARG A 1 89 ? 14.015 -18.426 -41.816 1.00 48.06 89 ARG A N 1
ATOM 703 C CA . ARG A 1 89 ? 15.350 -18.230 -42.396 1.00 48.06 89 ARG A CA 1
ATOM 704 C C . ARG A 1 89 ? 16.480 -17.556 -41.596 1.00 48.06 89 ARG A C 1
ATOM 706 O O . ARG A 1 89 ? 16.551 -16.352 -41.418 1.00 48.06 89 ARG A O 1
ATOM 713 N N . GLU A 1 90 ? 17.451 -18.429 -41.312 1.00 48.75 90 GLU A N 1
ATOM 714 C CA . GLU A 1 90 ? 18.890 -18.281 -41.580 1.00 48.75 90 GLU A CA 1
ATOM 715 C C . GLU A 1 90 ? 19.756 -17.312 -40.746 1.00 48.75 90 GLU A C 1
ATOM 717 O O . GLU A 1 90 ? 19.630 -16.098 -40.778 1.00 48.75 90 GLU A O 1
ATOM 722 N N . LYS A 1 91 ? 20.761 -17.948 -40.119 1.00 48.00 91 LYS A N 1
ATOM 723 C CA . LYS A 1 91 ? 22.147 -17.506 -39.877 1.00 48.00 91 LYS A CA 1
ATOM 724 C C . LYS A 1 91 ? 22.395 -16.263 -39.005 1.00 48.00 91 LYS A C 1
ATOM 726 O O . LYS A 1 91 ? 22.231 -15.126 -39.410 1.00 48.00 91 LYS A O 1
ATOM 731 N N . GLY A 1 92 ? 23.038 -16.539 -37.866 1.00 46.41 92 GLY A N 1
ATOM 732 C CA . GLY A 1 92 ? 24.221 -15.786 -37.443 1.00 46.41 92 GLY A CA 1
ATOM 733 C C . GLY A 1 92 ? 23.970 -14.397 -36.869 1.00 46.41 92 GLY A C 1
ATOM 734 O O . GLY A 1 92 ? 24.308 -13.395 -37.480 1.00 46.41 92 GLY A O 1
ATOM 735 N N . GLY A 1 93 ? 23.469 -14.338 -35.641 1.00 40.78 93 GLY A N 1
ATOM 736 C CA . GLY A 1 93 ? 23.477 -13.107 -34.857 1.00 40.78 93 GLY A CA 1
ATOM 737 C C . GLY A 1 93 ? 23.135 -13.427 -33.418 1.00 40.78 93 GLY A C 1
ATOM 738 O O . GLY A 1 93 ? 21.961 -13.553 -33.075 1.00 40.78 93 GLY A O 1
ATOM 739 N N . ALA A 1 94 ? 24.162 -13.640 -32.594 1.00 43.50 94 ALA A N 1
ATOM 740 C CA . ALA A 1 94 ? 24.021 -13.905 -31.171 1.00 43.50 94 ALA A CA 1
ATOM 741 C C . ALA A 1 94 ? 23.268 -12.741 -30.510 1.00 43.50 94 ALA A C 1
ATOM 743 O O . ALA A 1 94 ? 23.811 -11.662 -30.281 1.00 43.50 94 ALA A O 1
ATOM 744 N N . ARG A 1 95 ? 21.977 -12.964 -30.248 1.00 45.97 95 ARG A N 1
ATOM 745 C CA . ARG A 1 95 ? 21.100 -12.021 -29.562 1.00 45.97 95 ARG A CA 1
ATOM 746 C C . ARG A 1 95 ? 21.573 -11.885 -28.120 1.00 45.97 95 ARG A C 1
ATOM 748 O O . ARG A 1 95 ? 21.437 -12.811 -27.321 1.00 45.97 95 ARG A O 1
ATOM 755 N N . VAL A 1 96 ? 22.091 -10.711 -27.783 1.00 46.88 96 VAL A N 1
ATOM 756 C CA . VAL A 1 96 ? 22.205 -10.240 -26.403 1.00 46.88 96 VAL A CA 1
ATOM 757 C C . VAL A 1 96 ? 20.777 -10.044 -25.876 1.00 46.88 96 VAL A C 1
ATOM 759 O O . VAL A 1 96 ? 20.171 -8.990 -26.011 1.00 46.88 96 VAL A O 1
ATOM 762 N N . SER A 1 97 ? 20.175 -11.105 -25.348 1.00 48.66 97 SER A N 1
ATOM 763 C CA . SER A 1 97 ? 18.885 -11.069 -24.642 1.00 48.66 97 SER A CA 1
ATOM 764 C C . SER A 1 97 ? 18.973 -11.969 -23.419 1.00 48.66 97 SER A C 1
ATOM 766 O O . SER A 1 97 ? 18.242 -12.946 -23.285 1.00 48.66 97 SER A O 1
ATOM 768 N N . ARG A 1 98 ? 19.957 -11.691 -22.557 1.00 45.97 98 ARG A N 1
ATOM 769 C CA . ARG A 1 98 ? 20.274 -12.538 -21.401 1.00 45.97 98 ARG A CA 1
ATOM 770 C C . ARG A 1 98 ? 19.687 -12.038 -20.074 1.00 45.97 98 ARG A C 1
ATOM 772 O O . ARG A 1 98 ? 19.914 -12.697 -19.071 1.00 45.97 98 ARG A O 1
ATOM 779 N N . ASP A 1 99 ? 18.897 -10.957 -20.073 1.00 50.03 99 ASP A N 1
ATOM 780 C CA . ASP A 1 99 ? 18.383 -10.341 -18.831 1.00 50.03 99 ASP A CA 1
ATOM 781 C C . ASP A 1 99 ? 16.839 -10.295 -18.682 1.00 50.03 99 ASP A C 1
ATOM 783 O O . ASP A 1 99 ? 16.315 -10.000 -17.611 1.00 50.03 99 ASP A O 1
ATOM 787 N N . ASP A 1 100 ? 16.065 -10.672 -19.710 1.00 57.12 100 ASP A N 1
ATOM 788 C CA . ASP A 1 100 ? 14.584 -10.575 -19.680 1.00 57.12 100 ASP A CA 1
ATOM 789 C C . ASP A 1 100 ? 13.932 -11.577 -18.693 1.00 57.12 100 ASP A C 1
ATOM 791 O O . ASP A 1 100 ? 12.899 -11.311 -18.087 1.00 57.12 100 ASP A O 1
ATOM 795 N N . GLY A 1 101 ? 14.571 -12.724 -18.431 1.00 61.88 101 GLY A N 1
ATOM 796 C CA . GLY A 1 101 ? 13.987 -13.774 -17.582 1.00 61.88 101 GLY A CA 1
ATOM 797 C C . GLY A 1 101 ? 13.975 -13.473 -16.074 1.00 61.88 101 GLY A C 1
ATOM 798 O O . GLY A 1 101 ? 13.147 -14.022 -15.342 1.00 61.88 101 GLY A O 1
ATOM 799 N N . SER A 1 102 ? 14.886 -12.627 -15.582 1.00 64.81 102 SER A N 1
ATOM 800 C CA . SER A 1 102 ? 14.969 -12.269 -14.154 1.00 64.81 102 SER A CA 1
ATOM 801 C C . SER A 1 102 ? 13.940 -11.195 -13.788 1.00 64.81 102 SER A C 1
ATOM 803 O O . SER A 1 102 ? 13.214 -11.291 -12.788 1.00 64.81 102 SER A O 1
ATOM 805 N N . THR A 1 103 ? 13.818 -10.192 -14.655 1.00 69.38 103 THR A N 1
ATOM 806 C CA . THR A 1 103 ? 12.874 -9.083 -14.504 1.00 69.38 103 THR A CA 1
ATOM 807 C C . THR A 1 103 ? 11.426 -9.561 -14.609 1.00 69.38 103 THR A C 1
ATOM 809 O O . THR A 1 103 ? 10.581 -9.100 -13.839 1.00 69.38 103 THR A O 1
ATOM 812 N N . ASP A 1 104 ? 11.167 -10.547 -15.467 1.00 74.19 104 ASP A N 1
ATOM 813 C CA . ASP A 1 104 ? 9.900 -11.271 -15.577 1.00 74.19 104 ASP A CA 1
ATOM 814 C C . ASP A 1 104 ? 9.464 -11.943 -14.281 1.00 74.19 104 ASP A C 1
ATOM 816 O O . ASP A 1 104 ? 8.348 -11.741 -13.799 1.00 74.19 104 ASP A O 1
ATOM 820 N N . ARG A 1 105 ? 10.352 -12.753 -13.695 1.00 80.38 105 ARG A N 1
ATOM 821 C CA . ARG A 1 105 ? 10.056 -13.478 -12.454 1.00 80.38 105 ARG A CA 1
ATOM 822 C C . ARG A 1 105 ? 9.768 -12.507 -11.323 1.00 80.38 105 ARG A C 1
ATOM 824 O O . ARG A 1 105 ? 8.831 -12.719 -10.562 1.00 80.38 105 ARG A O 1
ATOM 831 N N . THR A 1 106 ? 10.519 -11.412 -11.257 1.00 82.38 106 THR A N 1
ATOM 832 C CA . THR A 1 106 ? 10.314 -10.365 -10.253 1.00 82.38 106 THR A CA 1
ATOM 833 C C . THR A 1 106 ? 8.938 -9.710 -10.399 1.00 82.38 106 THR A C 1
ATOM 835 O O . THR A 1 106 ? 8.239 -9.544 -9.402 1.00 82.38 106 THR A O 1
ATOM 838 N N . LEU A 1 107 ? 8.499 -9.406 -11.626 1.00 81.50 107 LEU A N 1
ATOM 839 C CA . LEU A 1 107 ? 7.160 -8.858 -11.881 1.00 81.50 107 LEU A CA 1
ATOM 840 C C . LEU A 1 107 ? 6.045 -9.854 -11.548 1.00 81.50 107 LEU A C 1
ATOM 842 O O . LEU A 1 107 ? 5.025 -9.460 -10.984 1.00 81.50 107 LEU A O 1
ATOM 846 N N . LEU A 1 108 ? 6.236 -11.140 -11.854 1.00 83.44 108 LEU A N 1
ATOM 847 C CA . LEU A 1 108 ? 5.286 -12.194 -11.490 1.00 83.44 108 LEU A CA 1
ATOM 848 C C . LEU A 1 108 ? 5.174 -12.353 -9.971 1.00 83.44 108 LEU A C 1
ATOM 850 O O . LEU A 1 108 ? 4.065 -12.443 -9.450 1.00 83.44 108 LEU A O 1
ATOM 854 N N . LEU A 1 109 ? 6.301 -12.320 -9.258 1.00 86.81 109 LEU A N 1
ATOM 855 C CA . LEU A 1 109 ? 6.320 -12.354 -7.797 1.00 86.81 109 LEU A CA 1
ATOM 856 C C . LEU A 1 109 ? 5.635 -11.118 -7.208 1.00 86.81 109 LEU A C 1
ATOM 858 O O . LEU A 1 109 ? 4.791 -11.267 -6.332 1.00 86.81 109 LEU A O 1
ATOM 862 N N . MET A 1 110 ? 5.921 -9.915 -7.720 1.00 86.44 110 MET A N 1
ATOM 863 C CA . MET A 1 110 ? 5.229 -8.683 -7.311 1.00 86.44 110 MET A CA 1
ATOM 864 C C . MET A 1 110 ? 3.719 -8.754 -7.586 1.00 86.44 110 MET A C 1
ATOM 866 O O . MET A 1 110 ? 2.908 -8.288 -6.789 1.00 86.44 110 MET A O 1
ATOM 870 N N . ARG A 1 111 ? 3.313 -9.373 -8.699 1.00 85.56 111 ARG A N 1
ATOM 871 C CA . ARG A 1 111 ? 1.899 -9.591 -9.019 1.00 85.56 111 ARG A CA 1
ATOM 872 C C . ARG A 1 111 ? 1.240 -10.540 -8.023 1.00 85.56 111 ARG A C 1
ATOM 874 O O . ARG A 1 111 ? 0.124 -10.263 -7.581 1.00 85.56 111 ARG A O 1
ATOM 881 N N . GLU A 1 112 ? 1.902 -11.640 -7.676 1.00 87.69 112 GLU A N 1
ATOM 882 C CA . GLU A 1 112 ? 1.383 -12.606 -6.705 1.00 87.69 112 GLU A CA 1
ATOM 883 C C . GLU A 1 112 ? 1.283 -11.997 -5.306 1.00 87.69 112 GLU A C 1
ATOM 885 O O . GLU A 1 112 ? 0.256 -12.137 -4.641 1.00 87.69 112 GLU A O 1
ATOM 890 N N . THR A 1 113 ? 2.306 -11.256 -4.872 1.00 90.56 113 THR A N 1
ATOM 891 C CA . THR A 1 113 ? 2.297 -10.610 -3.556 1.00 90.56 113 THR A CA 1
ATOM 892 C C . THR A 1 113 ? 1.181 -9.581 -3.458 1.00 90.56 113 THR A C 1
ATOM 894 O O . THR A 1 113 ? 0.442 -9.587 -2.477 1.00 90.56 113 THR A O 1
ATOM 897 N N . ILE A 1 114 ? 0.971 -8.754 -4.486 1.00 89.00 114 ILE A N 1
ATOM 898 C CA . ILE A 1 114 ? -0.163 -7.821 -4.519 1.00 89.00 114 ILE A CA 1
ATOM 899 C C . ILE A 1 114 ? -1.492 -8.564 -4.520 1.00 89.00 114 ILE A C 1
ATOM 901 O O . ILE A 1 114 ? -2.413 -8.140 -3.826 1.00 89.00 114 ILE A O 1
ATOM 905 N N . ARG A 1 115 ? -1.606 -9.692 -5.233 1.00 86.75 115 ARG A N 1
ATOM 906 C CA . ARG A 1 115 ? -2.819 -10.520 -5.188 1.00 86.75 115 ARG A CA 1
ATOM 907 C C . ARG A 1 115 ? -3.125 -10.958 -3.760 1.00 86.75 115 ARG A C 1
ATOM 909 O O . ARG A 1 115 ? -4.255 -10.803 -3.299 1.00 86.75 115 ARG A O 1
ATOM 916 N N . HIS A 1 116 ? -2.118 -11.474 -3.063 1.00 89.50 116 HIS A N 1
ATOM 917 C CA . HIS A 1 116 ? -2.253 -11.890 -1.676 1.00 89.50 116 HIS A CA 1
ATOM 918 C C . HIS A 1 116 ? -2.619 -10.706 -0.770 1.00 89.50 116 HIS A C 1
ATOM 920 O O . HIS A 1 116 ? -3.576 -10.801 -0.008 1.00 89.50 116 HIS A O 1
ATOM 926 N N . MET A 1 117 ? -1.937 -9.563 -0.899 1.00 88.06 117 MET A N 1
ATOM 927 C CA . MET A 1 117 ? -2.232 -8.360 -0.110 1.00 88.06 117 MET A CA 1
ATOM 928 C C . MET A 1 117 ? -3.647 -7.828 -0.350 1.00 88.06 117 MET A C 1
ATOM 930 O O . MET A 1 117 ? -4.297 -7.416 0.603 1.00 88.06 117 MET A O 1
ATOM 934 N N . VAL A 1 118 ? -4.154 -7.866 -1.587 1.00 87.56 118 VAL A N 1
ATOM 935 C CA . VAL A 1 118 ? -5.534 -7.465 -1.903 1.00 87.56 118 VAL A CA 1
ATOM 936 C C . VAL A 1 118 ? -6.541 -8.412 -1.253 1.00 87.56 118 VAL A C 1
ATOM 938 O O . VAL A 1 118 ? -7.539 -7.940 -0.716 1.00 87.56 118 VAL A O 1
ATOM 941 N N . ARG A 1 119 ? -6.293 -9.729 -1.251 1.00 87.44 119 ARG A N 1
ATOM 942 C CA . ARG A 1 119 ? -7.156 -10.689 -0.539 1.00 87.44 119 ARG A CA 1
ATOM 943 C C . ARG A 1 119 ? -7.148 -10.431 0.967 1.00 87.44 119 ARG A C 1
ATOM 945 O O . ARG A 1 119 ? -8.213 -10.267 1.552 1.00 87.44 119 ARG A O 1
ATOM 952 N N . SER A 1 120 ? -5.965 -10.291 1.566 1.00 87.19 120 SER A N 1
ATOM 953 C CA . SER A 1 120 ? -5.831 -9.970 2.991 1.00 87.19 120 SER A CA 1
ATOM 954 C C . SER A 1 120 ? -6.484 -8.631 3.339 1.00 87.19 120 SER A C 1
ATOM 956 O O . SER A 1 120 ? -7.139 -8.507 4.367 1.00 87.19 120 SER A O 1
ATOM 958 N N . PHE A 1 121 ? -6.359 -7.625 2.473 1.00 89.00 121 PHE A N 1
ATOM 959 C CA . PHE A 1 121 ? -7.027 -6.341 2.647 1.00 89.00 121 PHE A CA 1
ATOM 960 C C . PHE A 1 121 ? -8.551 -6.478 2.585 1.00 89.00 121 PHE A C 1
ATOM 962 O O . PHE A 1 121 ? -9.235 -5.944 3.451 1.00 89.00 121 PHE A O 1
ATOM 969 N N . ARG A 1 122 ? -9.090 -7.243 1.626 1.00 85.75 122 ARG A N 1
ATOM 970 C CA . ARG A 1 122 ? -10.534 -7.510 1.514 1.00 85.75 122 ARG A CA 1
ATOM 971 C C . ARG A 1 122 ? -11.093 -8.173 2.767 1.00 85.75 122 ARG A C 1
ATOM 973 O O . ARG A 1 122 ? -12.164 -7.794 3.231 1.00 85.75 122 ARG A O 1
ATOM 980 N N . GLU A 1 123 ? -10.367 -9.129 3.339 1.00 86.31 123 GLU A N 1
ATOM 981 C CA . GLU A 1 123 ? -10.743 -9.772 4.603 1.00 86.31 123 GLU A CA 1
ATOM 982 C C . GLU A 1 123 ? -10.795 -8.775 5.768 1.00 86.31 123 GLU A C 1
ATOM 984 O O . GLU A 1 123 ? -11.697 -8.853 6.604 1.00 86.31 123 GLU A O 1
ATOM 989 N N . LEU A 1 124 ? -9.872 -7.808 5.795 1.00 87.50 124 LEU A N 1
ATOM 990 C CA . LEU A 1 124 ? -9.824 -6.753 6.809 1.00 87.50 124 LEU A CA 1
ATOM 991 C C . LEU A 1 124 ? -10.869 -5.649 6.586 1.00 87.50 124 LEU A C 1
ATOM 993 O O . LEU A 1 124 ? -11.366 -5.103 7.566 1.00 87.50 124 LEU A O 1
ATOM 997 N N . GLU A 1 125 ? -11.214 -5.317 5.338 1.00 86.12 125 GLU A N 1
ATOM 998 C CA . GLU A 1 125 ? -12.205 -4.283 4.989 1.00 86.12 125 GLU A CA 1
ATOM 999 C C . GLU A 1 125 ? -13.644 -4.798 5.176 1.00 86.12 125 GLU A C 1
ATOM 1001 O O . GLU A 1 125 ? -14.529 -4.043 5.581 1.00 86.12 125 GLU A O 1
ATOM 1006 N N . ARG A 1 126 ? -13.881 -6.101 4.959 1.00 83.75 126 ARG A N 1
ATOM 1007 C CA . ARG A 1 126 ? -15.201 -6.755 5.027 1.00 83.75 126 ARG A CA 1
ATOM 1008 C C . ARG A 1 126 ? -16.072 -6.382 6.240 1.00 83.75 126 ARG A C 1
ATOM 1010 O O . ARG A 1 126 ? -17.249 -6.104 6.011 1.00 83.75 126 ARG A O 1
ATOM 1017 N N . PRO A 1 127 ? -15.584 -6.362 7.498 1.00 82.56 127 PRO A N 1
ATOM 1018 C CA . PRO A 1 127 ? -16.416 -6.002 8.653 1.00 82.56 127 PRO A CA 1
ATOM 1019 C C . PRO A 1 127 ? -16.840 -4.525 8.688 1.00 82.56 127 PRO A C 1
ATOM 1021 O O . PRO A 1 127 ? -17.786 -4.186 9.399 1.00 82.56 127 PRO A O 1
ATOM 1024 N N . PHE A 1 128 ? -16.167 -3.652 7.933 1.00 80.38 128 PHE A N 1
ATOM 1025 C CA . PHE A 1 128 ? -16.419 -2.209 7.906 1.00 80.38 128 PHE A CA 1
ATOM 1026 C C . PHE A 1 128 ? -17.272 -1.764 6.711 1.00 80.38 128 PHE A C 1
ATOM 1028 O O . PHE A 1 128 ? -17.714 -0.616 6.667 1.00 80.38 128 PHE A O 1
ATOM 1035 N N . LEU A 1 129 ? -17.529 -2.652 5.748 1.00 80.75 129 LEU A N 1
ATOM 1036 C CA . LEU A 1 129 ? -18.365 -2.367 4.584 1.00 80.75 129 LEU A CA 1
ATOM 1037 C C . LEU A 1 129 ? -19.857 -2.471 4.927 1.00 80.75 129 LEU A C 1
ATOM 1039 O O . LEU A 1 129 ? -20.282 -3.326 5.709 1.00 80.75 129 LEU A O 1
ATOM 1043 N N . ARG A 1 130 ? -20.684 -1.617 4.313 1.00 73.19 130 ARG A N 1
ATOM 1044 C CA . ARG A 1 130 ? -22.146 -1.767 4.371 1.00 73.19 130 ARG A CA 1
ATOM 1045 C C . ARG A 1 130 ? -22.568 -3.036 3.624 1.00 73.19 130 ARG A C 1
ATOM 1047 O O . ARG A 1 130 ? -22.573 -3.067 2.398 1.00 73.19 130 ARG A O 1
ATOM 1054 N N . TYR A 1 131 ? -22.948 -4.075 4.363 1.00 59.81 131 TYR A N 1
ATOM 1055 C CA . TYR A 1 131 ? -23.599 -5.264 3.816 1.00 59.81 131 TYR A CA 1
ATOM 1056 C C . TYR A 1 131 ? -25.092 -5.192 4.100 1.00 59.81 131 TYR A C 1
ATOM 1058 O O . TYR A 1 131 ? -25.502 -5.529 5.199 1.00 59.81 131 TYR A O 1
ATOM 1066 N N . GLU A 1 132 ? -25.898 -4.792 3.118 1.00 47.81 132 GLU A N 1
ATOM 1067 C CA . GLU A 1 132 ? -27.288 -5.246 3.011 1.00 47.81 132 GLU A CA 1
ATOM 1068 C C . GLU A 1 132 ? -27.873 -4.807 1.659 1.00 47.81 132 GLU A C 1
ATOM 1070 O O . GLU A 1 132 ? -27.779 -3.660 1.246 1.00 47.81 132 GLU A O 1
ATOM 1075 N N . HIS A 1 133 ? -28.458 -5.753 0.930 1.00 44.66 133 HIS A N 1
ATOM 1076 C CA . HIS A 1 133 ? -29.274 -5.570 -0.279 1.00 44.66 133 HIS A CA 1
ATOM 1077 C C . HIS A 1 133 ? -28.656 -5.119 -1.622 1.00 44.66 133 HIS A C 1
ATOM 1079 O O . HIS A 1 133 ? -29.062 -5.690 -2.639 1.00 44.66 133 HIS A O 1
ATOM 1085 N N . GLU A 1 134 ? -27.694 -4.197 -1.707 1.00 50.62 134 GLU A N 1
ATOM 1086 C CA . GLU A 1 134 ? -27.250 -3.699 -3.032 1.00 50.62 134 GLU A CA 1
ATOM 1087 C C . GLU A 1 134 ? -26.242 -4.611 -3.751 1.00 50.62 134 GLU A C 1
ATOM 1089 O O . GLU A 1 134 ? -26.388 -4.872 -4.947 1.00 50.62 134 GLU A O 1
ATOM 1094 N N . GLN A 1 135 ? -25.288 -5.210 -3.029 1.00 51.66 135 GLN A N 1
ATOM 1095 C CA . GLN A 1 135 ? -24.305 -6.126 -3.630 1.00 51.66 135 GLN A CA 1
ATOM 1096 C C . GLN A 1 135 ? -24.948 -7.410 -4.183 1.00 51.66 135 GLN A C 1
ATOM 1098 O O . GLN A 1 135 ? -24.558 -7.882 -5.248 1.00 51.66 135 GLN A O 1
ATOM 1103 N N . LYS A 1 136 ? -26.006 -7.936 -3.542 1.00 50.22 136 LYS A N 1
ATOM 1104 C CA . LYS A 1 136 ? -26.778 -9.077 -4.080 1.00 50.22 136 LYS A CA 1
ATOM 1105 C C . LYS A 1 136 ? -27.514 -8.727 -5.381 1.00 50.22 136 LYS A C 1
ATOM 1107 O O . LYS A 1 136 ? -27.683 -9.606 -6.221 1.00 50.22 136 LYS A O 1
ATOM 1112 N N . LYS A 1 137 ? -27.945 -7.471 -5.571 1.00 50.19 137 LYS A N 1
ATOM 1113 C CA . LYS A 1 137 ? -28.539 -7.000 -6.838 1.00 50.19 137 LYS A CA 1
ATOM 1114 C C . LYS A 1 137 ? -27.483 -6.794 -7.927 1.00 50.19 137 LYS A C 1
ATOM 1116 O O . LYS A 1 137 ? -27.770 -7.104 -9.077 1.00 50.19 137 LYS A O 1
ATOM 1121 N N . ALA A 1 138 ? -26.284 -6.322 -7.576 1.00 53.00 138 ALA A N 1
ATOM 1122 C CA . ALA A 1 138 ? -25.168 -6.190 -8.516 1.00 53.00 138 ALA A CA 1
ATOM 1123 C C . ALA A 1 138 ? -24.686 -7.560 -9.028 1.00 53.00 138 ALA A C 1
ATOM 1125 O O . ALA A 1 138 ? -24.609 -7.759 -10.235 1.00 53.00 138 ALA A O 1
ATOM 1126 N N . VAL A 1 139 ? -24.492 -8.531 -8.127 1.00 54.38 139 VAL A N 1
ATOM 1127 C CA . VAL A 1 139 ? -24.104 -9.911 -8.481 1.00 54.38 139 VAL A CA 1
ATOM 1128 C C . VAL A 1 139 ? -25.207 -10.632 -9.273 1.00 54.38 139 VAL A C 1
ATOM 1130 O O . VAL A 1 139 ? -24.925 -11.362 -10.217 1.00 54.38 139 VAL A O 1
ATOM 1133 N N . ARG A 1 140 ? -26.490 -10.401 -8.950 1.00 51.88 140 ARG A N 1
ATOM 1134 C CA . ARG A 1 140 ? -27.611 -10.936 -9.749 1.00 51.88 140 ARG A CA 1
ATOM 1135 C C . ARG A 1 140 ? -27.760 -10.280 -11.127 1.00 51.88 140 ARG A C 1
ATOM 1137 O O . ARG A 1 140 ? -28.349 -10.908 -11.998 1.00 51.88 140 ARG A O 1
ATOM 1144 N N . ARG A 1 141 ? -27.282 -9.045 -11.329 1.00 48.97 141 ARG A N 1
ATOM 1145 C CA . ARG A 1 141 ? -27.238 -8.412 -12.660 1.00 48.97 141 ARG A CA 1
ATOM 1146 C C . ARG A 1 141 ? -26.088 -8.957 -13.499 1.00 48.97 141 ARG A C 1
ATOM 1148 O O . ARG A 1 141 ? -26.331 -9.294 -14.646 1.00 48.97 141 ARG A O 1
ATOM 1155 N N . SER A 1 142 ? -24.896 -9.116 -12.921 1.00 49.78 142 SER A N 1
ATOM 1156 C CA . SER A 1 142 ? -23.738 -9.639 -13.660 1.00 49.78 142 SER A CA 1
ATOM 1157 C C . SER A 1 142 ? -23.939 -11.084 -14.124 1.00 49.78 142 SER A C 1
ATOM 1159 O O . SER A 1 142 ? -23.559 -11.421 -15.232 1.00 49.78 142 SER A O 1
ATOM 1161 N N . LEU A 1 143 ? -24.618 -11.919 -13.329 1.00 51.97 143 LEU A N 1
ATOM 1162 C CA . LEU A 1 143 ? -24.959 -13.298 -13.714 1.00 51.97 143 LEU A CA 1
ATOM 1163 C C . LEU A 1 143 ? -26.026 -13.405 -14.818 1.00 51.97 143 LEU A C 1
ATOM 1165 O O . LEU A 1 143 ? -26.279 -14.502 -15.301 1.00 51.97 143 LEU A O 1
ATOM 1169 N N . ARG A 1 144 ? -26.699 -12.306 -15.178 1.00 47.69 144 ARG A N 1
ATOM 1170 C CA . ARG A 1 144 ? -27.784 -12.299 -16.171 1.00 47.69 144 ARG A CA 1
ATOM 1171 C C . ARG A 1 144 ? -27.347 -11.729 -17.530 1.00 47.69 144 ARG A C 1
ATOM 1173 O O . ARG A 1 144 ? -28.116 -11.823 -18.478 1.00 47.69 144 ARG A O 1
ATOM 1180 N N . GLU A 1 145 ? -26.150 -11.146 -17.616 1.00 46.81 145 GLU A N 1
ATOM 1181 C CA . GLU A 1 145 ? -25.582 -10.569 -18.848 1.00 46.81 145 GLU A CA 1
ATOM 1182 C C . GLU A 1 145 ? -24.471 -11.430 -19.481 1.00 46.81 145 GLU A C 1
ATOM 1184 O O . GLU A 1 145 ? -24.103 -11.166 -20.620 1.00 46.81 145 GLU A O 1
ATOM 1189 N N . ASP A 1 146 ? -23.971 -12.470 -18.801 1.00 44.16 146 ASP A N 1
ATOM 1190 C CA . ASP A 1 146 ? -23.012 -13.435 -19.369 1.00 44.16 146 ASP A CA 1
ATOM 1191 C C . ASP A 1 146 ? -23.755 -14.611 -20.036 1.00 44.16 146 ASP A C 1
ATOM 1193 O O . ASP A 1 146 ? -23.717 -15.752 -19.574 1.00 44.16 146 ASP A O 1
ATOM 1197 N N . ASP A 1 147 ? -24.459 -14.302 -21.124 1.00 43.62 147 ASP A N 1
ATOM 1198 C CA . ASP A 1 147 ? -24.909 -15.276 -22.119 1.00 43.62 147 ASP A CA 1
ATOM 1199 C C . ASP A 1 147 ? -24.037 -15.096 -23.378 1.00 43.62 147 ASP A C 1
ATOM 1201 O O . ASP A 1 147 ? -23.900 -13.978 -23.881 1.00 43.62 147 ASP A O 1
ATOM 1205 N N . TRP A 1 148 ? -23.474 -16.213 -23.853 1.00 39.00 148 TRP A N 1
ATOM 1206 C CA . TRP A 1 148 ? -22.667 -16.437 -25.070 1.00 39.00 148 TRP A CA 1
ATOM 1207 C C . TRP A 1 148 ? -21.134 -16.215 -25.029 1.00 39.00 148 TRP A C 1
ATOM 1209 O O . TRP A 1 148 ? -20.606 -15.110 -25.127 1.00 39.00 148 TRP A O 1
ATOM 1219 N N . ASP A 1 149 ? -20.435 -17.360 -24.993 1.00 41.62 149 ASP A N 1
ATOM 1220 C CA . ASP A 1 149 ? -19.191 -17.694 -25.707 1.00 41.62 149 ASP A CA 1
ATOM 1221 C C . ASP A 1 149 ? -17.970 -16.769 -25.580 1.00 41.62 149 ASP A C 1
ATOM 1223 O O . ASP A 1 149 ? -17.637 -16.013 -26.490 1.00 41.62 149 ASP A O 1
ATOM 1227 N N . THR A 1 150 ? -17.172 -16.944 -24.517 1.00 41.72 150 THR A N 1
AT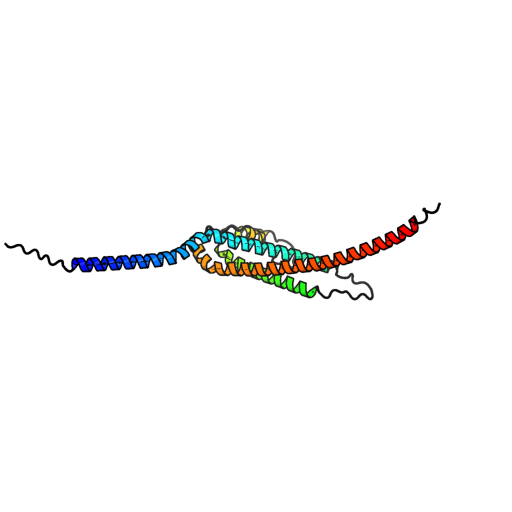OM 1228 C CA . THR A 1 150 ? -15.700 -16.828 -24.616 1.00 41.72 150 THR A CA 1
ATOM 1229 C C . THR A 1 150 ? -15.013 -17.616 -23.487 1.00 41.72 150 THR A C 1
ATOM 1231 O O . THR A 1 150 ? -14.605 -17.051 -22.471 1.00 41.72 150 THR A O 1
ATOM 1234 N N . GLU A 1 151 ? -14.858 -18.935 -23.651 1.00 41.31 151 GLU A N 1
ATOM 1235 C CA . GLU A 1 151 ? -13.906 -19.733 -22.858 1.00 41.31 151 GLU A CA 1
ATOM 1236 C C . GLU A 1 151 ? -12.461 -19.414 -23.278 1.00 41.31 151 GLU A C 1
ATOM 1238 O O . GLU A 1 151 ? -11.766 -20.199 -23.917 1.00 41.31 151 GLU A O 1
ATOM 1243 N N . GLU A 1 152 ? -11.978 -18.230 -22.917 1.00 41.66 152 GLU A N 1
ATOM 1244 C CA . GLU A 1 152 ? -10.556 -17.922 -23.020 1.00 41.66 152 GLU A CA 1
ATOM 1245 C C . GLU A 1 152 ? -10.125 -17.163 -21.771 1.00 41.66 152 GLU A C 1
ATOM 1247 O O . GLU A 1 152 ? -10.029 -15.941 -21.777 1.00 41.66 152 GLU A O 1
ATOM 1252 N N . LEU A 1 153 ? -9.925 -17.910 -20.673 1.00 45.34 153 LEU A N 1
ATOM 1253 C CA . LEU A 1 153 ? -9.169 -17.503 -19.480 1.00 45.34 153 LEU A CA 1
ATOM 1254 C C . LEU A 1 153 ? -9.271 -15.996 -19.183 1.00 45.34 153 LEU A C 1
ATOM 1256 O O . LEU A 1 153 ? -8.257 -15.289 -19.164 1.00 45.34 153 LEU A O 1
ATOM 1260 N N . LYS A 1 154 ? -10.498 -15.491 -18.977 1.00 44.97 154 LYS A N 1
ATOM 1261 C CA . LYS A 1 154 ? -10.701 -14.153 -18.419 1.00 44.97 154 LYS A CA 1
ATOM 1262 C C . LYS A 1 154 ? -10.019 -14.173 -17.061 1.00 44.97 154 LYS A C 1
ATOM 1264 O O . LYS A 1 154 ? -10.485 -14.804 -16.119 1.00 44.97 154 LYS A O 1
ATOM 1269 N N . ASP A 1 155 ? -8.844 -13.554 -17.022 1.00 47.78 155 ASP A N 1
ATOM 1270 C CA . ASP A 1 155 ? -8.051 -13.295 -15.832 1.00 47.78 155 ASP A CA 1
ATOM 1271 C C . ASP A 1 155 ? -9.057 -12.818 -14.768 1.00 47.78 155 ASP A C 1
ATOM 1273 O O . ASP A 1 155 ? -9.664 -11.760 -14.947 1.00 47.78 155 ASP A O 1
ATOM 1277 N N . ASP A 1 156 ? -9.245 -13.592 -13.690 1.00 47.56 156 ASP A N 1
ATOM 1278 C CA . ASP A 1 156 ? -10.183 -13.420 -12.543 1.00 47.56 156 ASP A CA 1
ATOM 1279 C C . ASP A 1 156 ? -10.091 -12.031 -11.842 1.00 47.56 156 ASP A C 1
ATOM 1281 O O . ASP A 1 156 ? -10.673 -11.713 -10.811 1.00 47.56 156 ASP A O 1
ATOM 1285 N N . TRP A 1 157 ? -9.291 -11.156 -12.431 1.00 48.41 157 TRP A N 1
ATOM 1286 C CA . TRP A 1 157 ? -8.985 -9.788 -12.112 1.00 48.41 157 TRP A CA 1
ATOM 1287 C C . TRP A 1 157 ? -9.945 -8.765 -12.739 1.00 48.41 157 TRP A C 1
ATOM 1289 O O . TRP A 1 157 ? -9.855 -7.604 -12.338 1.00 48.41 157 TRP A O 1
ATOM 1299 N N . GLU A 1 158 ? -10.776 -9.112 -13.730 1.00 49.88 158 GLU A N 1
ATOM 1300 C CA . GLU A 1 158 ? -11.575 -8.129 -14.495 1.00 49.88 158 GLU A CA 1
ATOM 1301 C C . GLU A 1 158 ? -13.013 -7.917 -13.993 1.00 49.88 158 GLU A C 1
ATOM 1303 O O . GLU A 1 158 ? -13.489 -6.783 -14.038 1.00 49.88 158 GLU A O 1
ATOM 1308 N N . GLN A 1 159 ? -13.694 -8.939 -13.467 1.00 47.66 159 GLN A N 1
ATOM 1309 C CA . GLN A 1 159 ? -15.155 -8.876 -13.277 1.00 47.66 159 GLN A CA 1
ATOM 1310 C C . GLN A 1 159 ? -15.611 -8.394 -11.883 1.00 47.66 159 GLN A C 1
ATOM 1312 O O . GLN A 1 159 ? -16.691 -7.823 -11.754 1.00 47.66 159 GLN A O 1
ATOM 1317 N N . ASP A 1 160 ? -14.772 -8.514 -10.848 1.00 51.22 160 ASP A N 1
ATOM 1318 C CA . ASP A 1 160 ? -15.152 -8.229 -9.447 1.00 51.22 160 ASP A CA 1
ATOM 1319 C C . ASP A 1 160 ? -14.771 -6.808 -8.948 1.00 51.22 160 ASP A C 1
ATOM 1321 O O . ASP A 1 160 ? -15.063 -6.412 -7.819 1.00 51.22 160 ASP A O 1
ATOM 1325 N N . ASP A 1 161 ? -14.102 -5.990 -9.771 1.00 54.94 161 ASP A N 1
ATOM 1326 C CA . ASP A 1 161 ? -13.527 -4.711 -9.313 1.00 54.94 161 ASP A CA 1
ATOM 1327 C C . ASP A 1 161 ? -14.510 -3.523 -9.340 1.00 54.94 161 ASP A C 1
ATOM 1329 O O . ASP A 1 161 ? -14.386 -2.617 -8.513 1.00 54.94 161 ASP A O 1
ATOM 1333 N N . SER A 1 162 ? -15.490 -3.482 -10.253 1.00 52.38 162 SER A N 1
ATOM 1334 C CA . SER A 1 162 ? -16.348 -2.288 -10.412 1.00 52.38 162 SER A CA 1
ATOM 1335 C C . SER A 1 162 ? -17.308 -2.086 -9.231 1.00 52.38 162 SER A C 1
ATOM 1337 O O . SER A 1 162 ? -17.510 -0.962 -8.770 1.00 52.38 162 SER A O 1
ATOM 1339 N N . SER A 1 163 ? -17.834 -3.190 -8.696 1.00 52.75 163 SER A N 1
ATOM 1340 C CA . SER A 1 163 ? -18.695 -3.239 -7.509 1.00 52.75 163 SER A CA 1
ATOM 1341 C C . SER A 1 163 ? -17.923 -2.883 -6.232 1.00 52.75 163 SER A C 1
ATOM 1343 O O . SER A 1 163 ? -18.397 -2.112 -5.396 1.00 52.75 163 SER A O 1
ATOM 1345 N N . TYR A 1 164 ? -16.690 -3.383 -6.103 1.00 58.28 164 TYR A N 1
ATOM 1346 C CA . TYR A 1 164 ? -15.879 -3.245 -4.891 1.00 58.28 164 TYR A CA 1
ATOM 1347 C C . TYR A 1 164 ? -15.257 -1.849 -4.710 1.00 58.28 164 TYR A C 1
ATOM 1349 O O . TYR A 1 164 ? -15.049 -1.373 -3.591 1.00 58.28 164 TYR A O 1
ATOM 1357 N N . VAL A 1 165 ? -14.958 -1.150 -5.807 1.00 55.81 165 VAL A N 1
ATOM 1358 C CA . VAL A 1 165 ? -14.424 0.221 -5.745 1.00 55.81 165 VAL A CA 1
ATOM 1359 C C . VAL A 1 165 ? -15.479 1.213 -5.234 1.00 55.81 165 VAL A C 1
ATOM 1361 O O . VAL A 1 165 ? -15.116 2.214 -4.622 1.00 55.81 165 VAL A O 1
ATOM 1364 N N . ARG A 1 166 ? -16.774 0.919 -5.417 1.00 58.38 166 ARG A N 1
ATOM 1365 C CA . ARG A 1 166 ? -17.890 1.813 -5.063 1.00 58.38 166 ARG A CA 1
ATOM 1366 C C . ARG A 1 166 ? -18.507 1.536 -3.686 1.00 58.38 166 ARG A C 1
ATOM 1368 O O . ARG A 1 166 ? -19.461 2.204 -3.304 1.00 58.38 166 ARG A O 1
ATOM 1375 N N . SER A 1 167 ? -18.001 0.551 -2.947 1.00 64.88 167 SER A N 1
ATOM 1376 C CA . SER A 1 167 ? -18.575 0.161 -1.660 1.00 64.88 167 SER A CA 1
ATOM 1377 C C . SER A 1 167 ? -18.313 1.218 -0.580 1.00 64.88 167 SER A C 1
ATOM 1379 O O . SER A 1 167 ? -17.159 1.500 -0.251 1.00 64.88 167 SER A O 1
ATOM 1381 N N . GLU A 1 168 ? -19.382 1.771 -0.010 1.00 69.69 168 GLU A N 1
ATOM 1382 C CA . GLU A 1 168 ? -19.312 2.740 1.086 1.00 69.69 168 GLU A CA 1
ATOM 1383 C C . GLU A 1 168 ? -19.016 2.069 2.437 1.00 69.69 168 GLU A C 1
ATOM 1385 O O . GLU A 1 168 ? -19.530 0.987 2.755 1.00 69.69 168 GLU A O 1
ATOM 1390 N N . TYR A 1 169 ? -18.226 2.752 3.269 1.00 76.06 169 TYR A N 1
ATOM 1391 C CA . TYR A 1 169 ? -17.984 2.344 4.651 1.00 76.06 169 TYR A CA 1
ATOM 1392 C C . TYR A 1 169 ? -19.241 2.519 5.514 1.00 76.06 169 TYR A C 1
ATOM 1394 O O . TYR A 1 169 ? -20.017 3.469 5.368 1.00 76.06 169 TYR A O 1
ATOM 1402 N N . ARG A 1 170 ? -19.452 1.594 6.454 1.00 73.69 170 ARG A N 1
ATOM 1403 C CA . ARG A 1 170 ? -20.517 1.690 7.456 1.00 73.69 170 ARG A CA 1
ATOM 1404 C C . ARG A 1 170 ? -20.195 2.803 8.455 1.00 73.69 170 ARG A C 1
ATOM 1406 O O . ARG A 1 170 ? -19.036 3.066 8.769 1.00 73.69 170 ARG A O 1
ATOM 1413 N N . LYS A 1 171 ? -21.237 3.440 9.004 1.00 74.62 171 LYS A N 1
ATOM 1414 C CA . LYS A 1 171 ? -21.077 4.351 10.146 1.00 74.62 171 LYS A CA 1
ATOM 1415 C C . LYS A 1 171 ? -20.431 3.572 11.301 1.00 74.62 171 LYS A C 1
ATOM 1417 O O . LYS A 1 171 ? -20.962 2.547 11.716 1.00 74.62 171 LYS A O 1
ATOM 1422 N N . CYS A 1 172 ? -19.286 4.047 11.784 1.00 73.69 172 CYS A N 1
ATOM 1423 C CA . CYS A 1 172 ? -18.486 3.364 12.801 1.00 73.69 172 CYS A CA 1
ATOM 1424 C C . CYS A 1 172 ? -19.145 3.431 14.191 1.00 73.69 172 CYS A C 1
ATOM 1426 O O . CYS A 1 172 ? -19.079 4.463 14.868 1.00 73.69 172 CYS A O 1
ATOM 1428 N N . GLY A 1 173 ? -19.745 2.324 14.629 1.00 77.88 173 GLY A N 1
ATOM 1429 C CA . GLY A 1 173 ? -20.226 2.126 15.997 1.00 77.88 173 GLY A CA 1
ATOM 1430 C C . GLY A 1 173 ? -19.129 1.662 16.965 1.00 77.88 173 GLY A C 1
ATOM 1431 O O . GLY A 1 173 ? -17.955 1.539 16.615 1.00 77.88 173 GLY A O 1
ATOM 1432 N N . LEU A 1 174 ? -19.508 1.411 18.224 1.00 76.06 174 LEU A N 1
ATOM 1433 C CA . LEU A 1 174 ? -18.577 0.966 19.273 1.00 76.06 174 LEU A CA 1
ATOM 1434 C C . LEU A 1 174 ? -17.974 -0.418 18.987 1.00 76.06 174 LEU A C 1
ATOM 1436 O O . LEU A 1 174 ? -16.806 -0.648 19.289 1.00 76.06 174 LEU A O 1
ATOM 1440 N N . ARG A 1 175 ? -18.735 -1.323 18.361 1.00 79.56 175 ARG A N 1
ATOM 1441 C CA . ARG A 1 175 ? -18.259 -2.672 18.010 1.00 79.56 175 ARG A CA 1
ATOM 1442 C C . ARG A 1 175 ? -17.172 -2.618 16.940 1.00 79.56 175 ARG A C 1
ATOM 1444 O O . ARG A 1 175 ? -16.147 -3.276 17.067 1.00 79.56 175 ARG A O 1
ATOM 1451 N N . GLU A 1 176 ? -17.372 -1.792 15.921 1.00 81.81 176 GLU A N 1
ATOM 1452 C CA . GLU A 1 176 ? -16.425 -1.573 14.830 1.00 81.81 176 GLU A CA 1
ATOM 1453 C C . GLU A 1 176 ? -15.132 -0.953 15.347 1.00 81.81 176 GLU A C 1
ATOM 1455 O O . GLU A 1 176 ? -14.053 -1.360 14.934 1.00 81.81 176 GLU A O 1
ATOM 1460 N N . ARG A 1 177 ? -15.220 -0.029 16.309 1.00 81.06 177 ARG A N 1
ATOM 1461 C CA . ARG A 1 177 ? -14.036 0.570 16.936 1.00 81.06 177 ARG A CA 1
ATOM 1462 C C . ARG A 1 177 ? -13.218 -0.451 17.734 1.00 81.06 177 ARG A C 1
ATOM 1464 O O . ARG A 1 177 ? -11.995 -0.397 17.702 1.00 81.06 177 ARG A O 1
ATOM 1471 N N . ILE A 1 178 ? -13.864 -1.405 18.409 1.00 81.19 178 ILE A N 1
ATOM 1472 C CA . ILE A 1 178 ? -13.158 -2.488 19.118 1.00 81.19 178 ILE A CA 1
ATOM 1473 C C . ILE A 1 178 ? -12.487 -3.441 18.122 1.00 81.19 178 ILE A C 1
ATOM 1475 O O . ILE A 1 178 ? -11.317 -3.779 18.290 1.00 81.19 178 ILE A O 1
ATOM 1479 N N . ILE A 1 179 ? -13.195 -3.832 17.056 1.00 84.69 179 ILE A N 1
ATOM 1480 C CA . ILE A 1 179 ? -12.624 -4.658 15.979 1.00 84.69 179 ILE A CA 1
ATOM 1481 C C . ILE A 1 179 ? -11.428 -3.938 15.343 1.00 84.69 179 ILE A C 1
ATOM 1483 O O . ILE A 1 179 ? -10.390 -4.558 15.107 1.00 84.69 179 ILE A O 1
ATOM 1487 N N . TRP A 1 180 ? -11.536 -2.619 15.147 1.00 84.81 180 TRP A N 1
ATOM 1488 C CA . TRP A 1 180 ? -10.466 -1.797 14.598 1.00 84.81 180 TRP A CA 1
ATOM 1489 C C . TRP A 1 180 ? -9.176 -1.882 15.402 1.00 84.81 180 TRP A C 1
ATOM 1491 O O . TRP A 1 180 ? -8.114 -2.019 14.804 1.00 84.81 180 TRP A O 1
ATOM 1501 N N . LEU A 1 181 ? -9.238 -1.865 16.736 1.00 82.12 181 LEU A N 1
ATOM 1502 C CA . LEU A 1 181 ? -8.035 -1.959 17.569 1.00 82.12 181 LEU A CA 1
ATOM 1503 C C . LEU A 1 181 ? -7.222 -3.227 17.270 1.00 82.12 181 LEU A C 1
ATOM 1505 O O . LEU A 1 181 ? -5.994 -3.171 17.214 1.00 82.12 181 LEU A O 1
ATOM 1509 N N . GLN A 1 182 ? -7.895 -4.349 17.006 1.00 84.69 182 GLN A N 1
ATOM 1510 C CA . GLN A 1 182 ? -7.236 -5.613 16.668 1.00 84.69 182 GLN A CA 1
ATOM 1511 C C . GLN A 1 182 ? -6.746 -5.646 15.214 1.00 84.69 182 GLN A C 1
ATOM 1513 O O . GLN A 1 182 ? -5.686 -6.204 14.918 1.00 84.69 182 GLN A O 1
ATOM 1518 N N . THR A 1 183 ? -7.493 -5.048 14.283 1.00 85.56 183 THR A N 1
ATOM 1519 C CA . THR A 1 183 ? -7.126 -5.036 12.859 1.00 85.56 183 THR A CA 1
ATOM 1520 C C . THR A 1 183 ? -6.107 -3.955 12.507 1.00 85.56 183 THR A C 1
ATOM 1522 O O . THR A 1 183 ? -5.393 -4.103 11.518 1.00 85.56 183 THR A O 1
ATOM 1525 N N . LYS A 1 184 ? -5.978 -2.898 13.317 1.00 86.38 184 LYS A N 1
ATOM 1526 C CA . LYS A 1 184 ? -5.112 -1.734 13.074 1.00 86.38 184 LYS A CA 1
ATOM 1527 C C . LYS A 1 184 ? -3.661 -2.128 12.826 1.00 86.38 184 LYS A C 1
ATOM 1529 O O . LYS A 1 184 ? -3.045 -1.648 11.879 1.00 86.38 184 LYS A O 1
ATOM 1534 N N . TYR A 1 185 ? -3.123 -3.037 13.636 1.00 88.50 185 TYR A N 1
ATOM 1535 C CA . TYR A 1 185 ? -1.764 -3.548 13.446 1.00 88.50 185 TYR A CA 1
ATOM 1536 C C . TYR A 1 185 ? -1.609 -4.296 12.111 1.00 88.50 185 TYR A C 1
ATOM 1538 O O . TYR A 1 185 ? -0.645 -4.072 11.383 1.00 88.50 185 TYR A O 1
ATOM 1546 N N . LYS A 1 186 ? -2.600 -5.115 11.729 1.00 90.50 186 LYS A N 1
ATOM 1547 C CA . LYS A 1 186 ? -2.593 -5.849 10.452 1.00 90.50 186 LYS A CA 1
ATOM 1548 C C . LYS A 1 186 ? -2.623 -4.899 9.251 1.00 90.50 186 LYS A C 1
ATOM 1550 O O . LYS A 1 186 ? -1.873 -5.099 8.300 1.00 90.50 186 LYS A O 1
ATOM 1555 N N . VAL A 1 187 ? -3.439 -3.845 9.317 1.00 89.31 187 VAL A N 1
ATOM 1556 C CA . VAL A 1 187 ? -3.519 -2.802 8.280 1.00 89.31 187 VAL A CA 1
ATOM 1557 C C . VAL A 1 187 ? -2.189 -2.060 8.151 1.00 89.31 187 VAL A C 1
ATOM 1559 O O . VAL A 1 187 ? -1.685 -1.907 7.041 1.00 89.31 187 VAL A O 1
ATOM 1562 N N . LYS A 1 188 ? -1.570 -1.665 9.272 1.00 90.50 188 LYS A N 1
ATOM 1563 C CA . LYS A 1 188 ? -0.243 -1.028 9.267 1.00 90.50 188 LYS A CA 1
ATOM 1564 C C . LYS A 1 188 ? 0.826 -1.931 8.654 1.00 90.50 188 LYS A C 1
ATOM 1566 O O . LYS A 1 188 ? 1.595 -1.467 7.819 1.00 90.50 188 LYS A O 1
ATOM 1571 N N . ASN A 1 189 ? 0.838 -3.215 9.001 1.00 93.19 189 ASN A N 1
ATOM 1572 C CA . ASN A 1 189 ? 1.776 -4.171 8.414 1.00 93.19 189 ASN A CA 1
ATOM 1573 C C . ASN A 1 189 ? 1.585 -4.315 6.899 1.00 93.19 189 ASN A C 1
ATOM 1575 O O . ASN A 1 189 ? 2.569 -4.340 6.164 1.00 93.19 189 ASN A O 1
ATOM 1579 N N . LEU A 1 190 ? 0.337 -4.367 6.418 1.00 92.06 190 LEU A N 1
ATOM 1580 C CA . LEU A 1 190 ? 0.054 -4.386 4.979 1.00 92.06 190 LEU A CA 1
ATOM 1581 C C . LEU A 1 190 ? 0.488 -3.092 4.286 1.00 92.06 190 LEU A C 1
ATOM 1583 O O . LEU A 1 190 ? 1.004 -3.150 3.175 1.00 92.06 190 LEU A O 1
ATOM 1587 N N . MET A 1 191 ? 0.329 -1.939 4.935 1.00 90.94 191 MET A N 1
ATOM 1588 C CA . MET A 1 191 ? 0.792 -0.658 4.401 1.00 90.94 191 MET A CA 1
ATOM 1589 C C . MET A 1 191 ? 2.319 -0.612 4.276 1.00 90.94 191 MET A C 1
ATOM 1591 O O . MET A 1 191 ? 2.831 -0.203 3.238 1.00 90.94 191 MET A O 1
ATOM 1595 N N . VAL A 1 192 ? 3.051 -1.100 5.281 1.00 93.62 192 VAL A N 1
ATOM 1596 C CA . VAL A 1 192 ? 4.517 -1.230 5.215 1.00 93.62 192 VAL A CA 1
ATOM 1597 C C . VAL A 1 192 ? 4.927 -2.204 4.107 1.00 93.62 192 VAL A C 1
ATOM 1599 O O . VAL A 1 192 ? 5.827 -1.905 3.323 1.00 93.62 192 VAL A O 1
ATOM 1602 N N . ALA A 1 193 ? 4.247 -3.348 3.985 1.00 92.38 193 ALA A N 1
ATOM 1603 C CA . ALA A 1 193 ? 4.513 -4.310 2.916 1.00 92.38 193 ALA A CA 1
ATOM 1604 C C . ALA A 1 193 ? 4.266 -3.707 1.521 1.00 92.38 193 ALA A C 1
ATOM 1606 O O . ALA A 1 193 ? 5.074 -3.901 0.609 1.00 92.38 193 ALA A O 1
ATOM 1607 N N . LEU A 1 194 ? 3.196 -2.922 1.365 1.00 92.44 194 LEU A N 1
ATOM 1608 C CA . LEU A 1 194 ? 2.910 -2.183 0.140 1.00 92.44 194 LEU A CA 1
ATOM 1609 C C . LEU A 1 194 ? 4.016 -1.165 -0.169 1.00 92.44 194 LEU A C 1
ATOM 1611 O O . LEU A 1 194 ? 4.508 -1.140 -1.294 1.00 92.44 194 LEU A O 1
ATOM 1615 N N . GLN A 1 195 ? 4.458 -0.382 0.818 1.00 91.62 195 GLN A N 1
ATOM 1616 C CA . GLN A 1 195 ? 5.558 0.579 0.661 1.00 91.62 195 GLN A CA 1
ATOM 1617 C C . GLN A 1 195 ? 6.870 -0.104 0.245 1.00 91.62 195 GLN A C 1
ATOM 1619 O O . GLN A 1 195 ? 7.600 0.401 -0.609 1.00 91.62 195 GLN A O 1
ATOM 1624 N N . MET A 1 196 ? 7.171 -1.289 0.784 1.00 90.88 196 MET A N 1
ATOM 1625 C CA . MET A 1 196 ? 8.337 -2.071 0.356 1.00 90.88 196 MET A CA 1
ATOM 1626 C C . MET A 1 196 ? 8.233 -2.514 -1.109 1.00 90.88 196 MET A C 1
ATOM 1628 O O . MET A 1 196 ? 9.231 -2.551 -1.824 1.00 90.88 196 MET A O 1
ATOM 1632 N N . ILE A 1 197 ? 7.034 -2.848 -1.584 1.00 89.50 197 ILE A N 1
ATOM 1633 C CA . ILE A 1 197 ? 6.825 -3.221 -2.988 1.00 89.50 197 ILE A CA 1
ATOM 1634 C C . ILE A 1 197 ? 6.904 -1.990 -3.894 1.00 89.50 197 ILE A C 1
ATOM 1636 O O . ILE A 1 197 ? 7.575 -2.046 -4.924 1.00 89.50 197 ILE A O 1
ATOM 1640 N N . GLN A 1 198 ? 6.316 -0.867 -3.481 1.00 89.31 198 GLN A N 1
ATOM 1641 C CA . GLN A 1 198 ? 6.402 0.411 -4.191 1.00 89.31 198 GLN A CA 1
ATOM 1642 C C . GLN A 1 198 ? 7.848 0.889 -4.339 1.00 89.31 198 GLN A C 1
ATOM 1644 O O . GLN A 1 198 ? 8.267 1.250 -5.434 1.00 89.31 198 GLN A O 1
ATOM 1649 N N . THR A 1 199 ? 8.646 0.835 -3.270 1.00 90.44 199 THR A N 1
ATOM 1650 C CA . THR A 1 199 ? 10.070 1.212 -3.324 1.00 90.44 199 THR A CA 1
ATOM 1651 C C . THR A 1 199 ? 10.871 0.287 -4.238 1.00 90.44 199 THR A C 1
ATOM 1653 O O . THR A 1 199 ? 11.660 0.773 -5.046 1.00 90.44 199 THR A O 1
ATOM 1656 N N . ARG A 1 200 ? 10.627 -1.032 -4.201 1.00 86.88 200 ARG A N 1
ATOM 1657 C CA . ARG A 1 200 ? 11.245 -1.988 -5.141 1.00 86.88 200 ARG A CA 1
ATOM 1658 C C . ARG A 1 200 ? 10.861 -1.713 -6.594 1.00 86.88 200 ARG A C 1
ATOM 1660 O O . ARG A 1 200 ? 11.714 -1.832 -7.470 1.00 86.88 200 ARG A O 1
ATOM 1667 N N . ARG A 1 201 ? 9.605 -1.347 -6.860 1.00 85.69 201 ARG A N 1
ATOM 1668 C CA . ARG A 1 201 ? 9.169 -0.939 -8.200 1.00 85.69 201 ARG A CA 1
ATOM 1669 C C . ARG A 1 201 ? 9.901 0.320 -8.649 1.00 85.69 201 ARG A C 1
ATOM 1671 O O . ARG A 1 201 ? 10.471 0.305 -9.729 1.00 85.69 201 ARG A O 1
ATOM 1678 N N . ILE A 1 202 ? 9.900 1.375 -7.835 1.00 87.50 202 ILE A N 1
ATOM 1679 C CA . ILE A 1 202 ? 10.555 2.647 -8.175 1.00 87.50 202 ILE A CA 1
ATOM 1680 C C . ILE A 1 202 ? 12.039 2.411 -8.460 1.00 87.50 202 ILE A C 1
ATOM 1682 O O . ILE A 1 202 ? 12.553 2.884 -9.465 1.00 87.50 202 ILE A O 1
ATOM 1686 N N . ALA A 1 203 ? 12.716 1.608 -7.635 1.00 86.44 203 ALA A N 1
ATOM 1687 C CA . ALA A 1 203 ? 14.106 1.235 -7.875 1.00 86.44 203 ALA A CA 1
ATOM 1688 C C . ALA A 1 203 ? 14.295 0.525 -9.227 1.00 86.44 203 ALA A C 1
ATOM 1690 O O . ALA A 1 203 ? 15.263 0.801 -9.935 1.00 86.44 203 ALA A O 1
ATOM 1691 N N . LYS A 1 204 ? 13.359 -0.353 -9.613 1.00 83.69 204 LYS A N 1
ATOM 1692 C CA . LYS A 1 204 ? 13.379 -1.011 -10.922 1.00 83.69 204 LYS A CA 1
ATOM 1693 C C . LYS A 1 204 ? 13.154 -0.020 -12.066 1.00 83.69 204 LYS A C 1
ATOM 1695 O O . LYS A 1 204 ? 13.922 -0.032 -13.016 1.00 83.69 204 LYS A O 1
ATOM 1700 N N . GLU A 1 205 ? 12.144 0.839 -11.974 1.00 85.19 205 GLU A N 1
ATOM 1701 C CA . GLU A 1 205 ? 11.848 1.847 -13.002 1.00 85.19 205 GLU A CA 1
ATOM 1702 C C . GLU A 1 205 ? 13.024 2.802 -13.206 1.00 85.19 205 GLU A C 1
ATOM 1704 O O . GLU A 1 205 ? 13.406 3.075 -14.340 1.00 85.19 205 GLU A O 1
ATOM 1709 N N . VAL A 1 206 ? 13.651 3.249 -12.116 1.00 87.94 206 VAL A N 1
ATOM 1710 C CA . VAL A 1 206 ? 14.860 4.079 -12.167 1.00 87.94 206 VAL A CA 1
ATOM 1711 C C . VAL A 1 206 ? 16.026 3.310 -12.794 1.00 87.94 206 VAL A C 1
ATOM 1713 O O . VAL A 1 206 ? 16.769 3.876 -13.593 1.00 87.94 206 VAL A O 1
ATOM 1716 N N . GLY A 1 207 ? 16.172 2.017 -12.492 1.00 85.56 207 GLY A N 1
ATOM 1717 C CA . GLY A 1 207 ? 17.159 1.150 -13.139 1.00 85.56 207 GLY A CA 1
ATOM 1718 C C . GLY A 1 207 ? 16.948 1.041 -14.653 1.00 85.56 207 GLY A C 1
ATOM 1719 O O . GLY A 1 207 ? 17.885 1.256 -15.422 1.00 85.56 207 GLY A O 1
ATOM 1720 N N . ASP A 1 208 ? 15.711 0.790 -15.083 1.00 82.56 208 ASP A N 1
ATOM 1721 C CA . ASP A 1 208 ? 15.337 0.694 -16.498 1.00 82.56 208 ASP A CA 1
ATOM 1722 C C . ASP A 1 208 ? 15.534 2.045 -17.224 1.00 82.56 208 ASP A C 1
ATOM 1724 O O . ASP A 1 208 ? 16.015 2.087 -18.364 1.00 82.56 208 ASP A O 1
ATOM 1728 N N . MET A 1 209 ? 15.231 3.169 -16.560 1.00 84.56 209 MET A N 1
ATOM 1729 C CA . MET A 1 209 ? 15.504 4.519 -17.071 1.00 84.56 209 MET A CA 1
ATOM 1730 C C . MET A 1 209 ? 17.002 4.785 -17.211 1.00 84.56 209 MET A C 1
ATOM 1732 O O . MET A 1 209 ? 17.422 5.334 -18.225 1.00 84.56 209 MET A O 1
ATOM 1736 N N . ASN A 1 210 ? 17.815 4.370 -16.238 1.00 87.50 210 ASN A N 1
ATOM 1737 C CA . ASN A 1 210 ? 19.263 4.539 -16.297 1.00 87.50 210 ASN A CA 1
ATOM 1738 C C . ASN A 1 210 ? 19.870 3.764 -17.475 1.00 87.50 210 ASN A C 1
ATOM 1740 O O . ASN A 1 210 ? 20.664 4.309 -18.237 1.00 87.50 210 ASN A O 1
ATOM 1744 N N . VAL A 1 211 ? 19.443 2.516 -17.686 1.00 85.12 211 VAL A N 1
ATOM 1745 C CA . VAL A 1 211 ? 19.864 1.731 -18.857 1.00 85.12 211 VAL A CA 1
ATOM 1746 C C . VAL A 1 211 ? 19.449 2.431 -20.154 1.00 85.12 211 VAL A C 1
ATOM 1748 O O . VAL A 1 211 ? 20.260 2.564 -21.070 1.00 85.12 211 VAL A O 1
ATOM 1751 N N . SER A 1 212 ? 18.217 2.941 -20.219 1.00 84.50 212 SER A N 1
ATOM 1752 C CA . SER A 1 212 ? 17.718 3.694 -21.378 1.00 84.50 212 SER A CA 1
ATOM 1753 C C . SER A 1 212 ? 18.523 4.976 -21.630 1.00 84.50 212 SER A C 1
ATOM 1755 O O . SER A 1 212 ? 18.819 5.296 -22.779 1.00 84.50 212 SER A O 1
ATOM 1757 N N . PHE A 1 213 ? 18.931 5.678 -20.572 1.00 90.44 213 PHE A N 1
ATOM 1758 C CA . PHE A 1 213 ? 19.754 6.882 -20.658 1.00 90.44 213 PHE A CA 1
ATOM 1759 C C . PHE A 1 213 ? 21.157 6.576 -21.191 1.00 90.44 213 PHE A C 1
ATOM 1761 O O . PHE A 1 213 ? 21.632 7.263 -22.088 1.00 90.44 213 PHE A O 1
ATOM 1768 N N . VAL A 1 214 ? 21.783 5.490 -20.727 1.00 89.06 214 VAL A N 1
ATOM 1769 C CA . VAL A 1 214 ? 23.079 5.027 -21.253 1.00 89.06 214 VAL A CA 1
ATOM 1770 C C . VAL A 1 214 ? 22.982 4.651 -22.736 1.00 89.06 214 VAL A C 1
ATOM 1772 O O . VAL A 1 214 ? 23.913 4.897 -23.503 1.00 89.06 214 VAL A O 1
ATOM 1775 N N . HIS A 1 215 ? 21.868 4.055 -23.171 1.00 87.31 215 HIS A N 1
ATOM 1776 C CA . HIS A 1 215 ? 21.638 3.803 -24.596 1.00 87.31 215 HIS A CA 1
ATOM 1777 C C . HIS A 1 215 ? 21.489 5.101 -25.390 1.00 87.31 215 HIS A C 1
ATOM 1779 O O . HIS A 1 215 ? 22.136 5.245 -26.423 1.00 87.31 215 HIS A O 1
ATOM 1785 N N . MET A 1 216 ? 20.725 6.063 -24.871 1.00 91.81 216 MET A N 1
ATOM 1786 C CA . MET A 1 216 ? 20.567 7.371 -25.501 1.00 91.81 216 MET A CA 1
ATOM 1787 C C . MET A 1 216 ? 21.902 8.114 -25.618 1.00 91.81 216 MET A C 1
ATOM 1789 O O . MET A 1 216 ? 22.180 8.677 -26.667 1.00 91.81 216 MET A O 1
ATOM 1793 N N . GLU A 1 217 ? 22.758 8.058 -24.595 1.00 91.81 217 GLU A N 1
ATOM 1794 C CA . GLU A 1 217 ? 24.097 8.657 -24.629 1.00 91.81 217 GLU A CA 1
ATOM 1795 C C . GLU A 1 217 ? 24.990 8.029 -25.713 1.00 91.81 217 GLU A C 1
ATOM 1797 O O . GLU A 1 217 ? 25.743 8.716 -26.406 1.00 91.81 217 GLU A O 1
ATOM 1802 N N . ARG A 1 218 ? 24.910 6.706 -25.897 1.00 89.50 218 ARG A N 1
ATOM 1803 C CA . ARG A 1 218 ? 25.621 6.036 -26.996 1.00 89.50 218 ARG A CA 1
ATOM 1804 C C . ARG A 1 218 ? 25.088 6.483 -28.353 1.00 89.50 218 ARG A C 1
ATOM 1806 O O . ARG A 1 218 ? 25.881 6.757 -29.250 1.00 89.50 218 ARG A O 1
ATOM 1813 N N . ASP A 1 219 ? 23.772 6.600 -28.489 1.00 92.00 219 ASP A N 1
ATOM 1814 C CA . ASP A 1 219 ? 23.139 7.046 -29.728 1.00 92.00 219 ASP A CA 1
ATOM 1815 C C . ASP A 1 219 ? 23.482 8.509 -30.047 1.00 92.00 219 ASP A C 1
ATOM 1817 O O . ASP A 1 219 ? 23.763 8.827 -31.204 1.00 92.00 219 ASP A O 1
ATOM 1821 N N . THR A 1 220 ? 23.547 9.395 -29.046 1.00 94.00 220 THR A N 1
ATOM 1822 C CA . THR A 1 220 ? 23.967 10.791 -29.248 1.00 94.00 220 THR A CA 1
ATOM 1823 C C . THR A 1 220 ? 25.422 10.883 -29.684 1.00 94.00 220 THR A C 1
ATOM 1825 O O . THR A 1 220 ? 25.711 11.610 -30.629 1.00 94.00 220 THR A O 1
ATOM 1828 N N . ARG A 1 221 ? 26.325 10.085 -29.096 1.00 91.56 221 ARG A N 1
ATOM 1829 C CA . ARG A 1 221 ? 27.727 10.015 -29.550 1.00 91.56 221 ARG A CA 1
ATOM 1830 C C . ARG A 1 221 ? 27.827 9.531 -31.000 1.00 91.56 221 ARG A C 1
ATOM 1832 O O . ARG A 1 221 ? 28.555 10.105 -31.800 1.00 91.56 221 ARG A O 1
ATOM 1839 N N . HIS A 1 222 ? 27.028 8.534 -31.385 1.00 91.56 222 HIS A N 1
ATOM 1840 C CA . HIS A 1 222 ? 26.965 8.087 -32.780 1.00 91.56 222 HIS A CA 1
ATOM 1841 C C . HIS A 1 222 ? 26.422 9.156 -33.740 1.00 91.56 222 HIS A C 1
ATOM 1843 O O . HIS A 1 222 ? 26.817 9.189 -34.908 1.00 91.56 222 HIS A O 1
ATOM 1849 N N . LEU A 1 223 ? 25.508 10.016 -33.284 1.00 93.75 223 LEU A N 1
ATOM 1850 C CA . LEU A 1 223 ? 25.032 11.154 -34.070 1.00 93.75 223 LEU A CA 1
ATOM 1851 C C . LEU A 1 223 ? 26.109 12.228 -34.215 1.00 93.75 223 LEU A C 1
ATOM 1853 O O . LEU A 1 223 ? 26.283 12.736 -35.320 1.00 93.75 223 LEU A O 1
ATOM 1857 N N . GLU A 1 224 ? 26.853 12.531 -33.152 1.00 94.50 224 GLU A N 1
ATOM 1858 C CA . GLU A 1 224 ? 27.990 13.456 -33.194 1.00 94.50 224 GLU A CA 1
ATOM 1859 C C . GLU A 1 224 ? 29.057 12.981 -34.186 1.00 94.50 224 GLU A C 1
ATOM 1861 O O . GLU A 1 224 ? 29.446 13.742 -35.071 1.00 94.50 224 GLU A O 1
ATOM 1866 N N . ASP A 1 225 ? 29.439 11.701 -34.143 1.00 94.12 225 ASP A N 1
ATOM 1867 C CA . ASP A 1 225 ? 30.391 11.117 -35.099 1.00 94.12 225 ASP A CA 1
ATOM 1868 C C . ASP A 1 225 ? 29.905 11.254 -36.551 1.00 94.12 225 ASP A C 1
ATOM 1870 O O . ASP A 1 225 ? 30.670 11.573 -37.467 1.00 94.12 225 ASP A O 1
ATOM 1874 N N . ARG A 1 226 ? 28.603 11.037 -36.784 1.00 93.19 226 ARG A N 1
ATOM 1875 C CA . ARG A 1 226 ? 27.988 11.206 -38.108 1.00 93.19 226 ARG A CA 1
ATOM 1876 C C . ARG A 1 226 ? 27.955 12.665 -38.545 1.00 93.19 226 ARG A C 1
ATOM 1878 O O . ARG A 1 226 ? 28.172 12.931 -39.726 1.00 93.19 226 ARG A O 1
ATOM 1885 N N . LEU A 1 227 ? 27.686 13.593 -37.630 1.00 93.88 227 LEU A N 1
ATOM 1886 C CA . LEU A 1 227 ? 27.699 15.026 -37.912 1.00 93.88 227 LEU A CA 1
ATOM 1887 C C . LEU A 1 227 ? 29.109 15.503 -38.254 1.00 93.88 227 LEU A C 1
ATOM 1889 O O . LEU A 1 227 ? 29.266 16.175 -39.268 1.00 93.88 227 LEU A O 1
ATOM 1893 N N . LEU A 1 228 ? 30.133 15.074 -37.513 1.00 93.38 228 LEU A N 1
ATOM 1894 C CA . LEU A 1 228 ? 31.534 15.369 -37.828 1.00 93.38 228 LEU A CA 1
ATOM 1895 C C . LEU A 1 228 ? 31.940 14.794 -39.190 1.00 93.38 228 LEU A C 1
ATOM 1897 O O . LEU A 1 228 ? 32.597 15.465 -39.987 1.00 93.38 228 LEU A O 1
ATOM 1901 N N . ALA A 1 229 ? 31.507 13.573 -39.512 1.00 91.12 229 ALA A N 1
ATOM 1902 C CA . ALA A 1 229 ? 31.743 12.989 -40.830 1.00 91.12 229 ALA A CA 1
ATOM 1903 C C . ALA A 1 229 ? 31.043 13.783 -41.950 1.00 91.12 229 ALA A C 1
ATOM 1905 O O . ALA A 1 229 ? 31.601 13.948 -43.037 1.00 91.12 229 ALA A O 1
ATOM 1906 N N . LEU A 1 230 ? 29.830 14.290 -41.708 1.00 92.50 230 LEU A N 1
ATOM 1907 C CA . LEU A 1 230 ? 29.130 15.166 -42.650 1.00 92.50 230 LEU A CA 1
ATOM 1908 C C . LEU A 1 230 ? 29.827 16.521 -42.787 1.00 92.50 230 LEU A C 1
ATOM 1910 O O . LEU A 1 230 ? 29.998 16.988 -43.910 1.00 92.50 230 LEU A O 1
ATOM 1914 N N . GLU A 1 231 ? 30.290 17.112 -41.689 1.00 90.75 231 GLU A N 1
ATOM 1915 C CA . GLU A 1 231 ? 31.044 18.364 -41.681 1.00 90.75 231 GLU A CA 1
ATOM 1916 C C . GLU A 1 231 ? 32.349 18.235 -42.473 1.00 90.75 231 GLU A C 1
ATOM 1918 O O . GLU A 1 231 ? 32.629 19.065 -43.334 1.00 90.75 231 GLU A O 1
ATOM 1923 N N . GLN A 1 232 ? 33.106 17.150 -42.287 1.00 89.69 232 GLN A N 1
ATOM 1924 C CA . GLN A 1 232 ? 34.318 16.873 -43.067 1.00 89.69 232 GLN A CA 1
ATOM 1925 C C . GLN A 1 232 ? 34.038 16.682 -44.564 1.00 89.69 232 GLN A C 1
ATOM 1927 O O . GLN A 1 232 ? 34.865 17.026 -45.412 1.00 89.69 232 GLN A O 1
ATOM 1932 N N . ARG A 1 233 ? 32.879 16.119 -44.922 1.00 85.00 233 ARG A N 1
ATOM 1933 C CA . ARG A 1 233 ? 32.471 15.989 -46.329 1.00 85.00 233 ARG A CA 1
ATOM 1934 C C . ARG A 1 233 ? 32.041 17.332 -46.906 1.00 85.00 233 ARG A C 1
ATOM 1936 O O . ARG A 1 233 ? 32.412 17.645 -48.033 1.00 85.00 233 ARG A O 1
ATOM 1943 N N . LEU A 1 234 ? 31.303 18.132 -46.144 1.00 83.69 234 LEU A N 1
ATOM 1944 C CA . LEU A 1 234 ? 30.865 19.462 -46.555 1.00 83.69 234 LEU A CA 1
ATOM 1945 C C . LEU A 1 234 ? 32.041 20.436 -46.670 1.00 83.69 234 LEU A C 1
ATOM 1947 O O . LEU A 1 234 ? 32.105 21.172 -47.648 1.00 83.69 234 LEU A O 1
ATOM 1951 N N . SER A 1 235 ? 33.018 20.393 -45.763 1.00 80.81 235 SER A N 1
ATOM 1952 C CA . SER A 1 235 ? 34.220 21.232 -45.841 1.00 80.81 235 SER A CA 1
ATOM 1953 C C . SER A 1 235 ? 35.068 20.920 -47.077 1.00 80.81 235 SER A C 1
ATOM 1955 O O . SER A 1 235 ? 35.575 21.840 -47.715 1.00 80.81 235 SER A O 1
ATOM 1957 N N . ARG A 1 236 ? 35.144 19.650 -47.501 1.00 72.12 236 ARG A N 1
ATOM 1958 C CA . ARG A 1 236 ? 35.783 19.261 -48.773 1.00 72.12 236 ARG A CA 1
ATOM 1959 C C . ARG A 1 236 ? 35.026 19.753 -50.007 1.00 72.12 236 ARG A C 1
ATOM 1961 O O . ARG A 1 236 ? 35.657 20.107 -50.995 1.00 72.12 236 ARG A O 1
ATOM 1968 N N . VAL A 1 237 ? 33.694 19.773 -49.968 1.00 69.38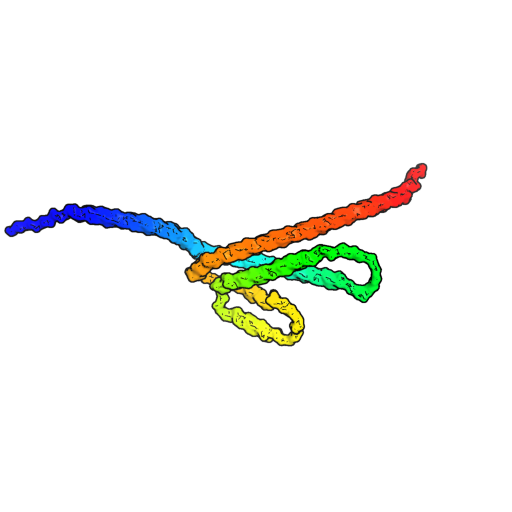 237 VAL A N 1
ATOM 1969 C CA . VAL A 1 237 ? 32.860 20.211 -51.104 1.00 69.38 237 VAL A CA 1
ATOM 1970 C C . VAL A 1 237 ? 32.791 21.742 -51.203 1.00 69.38 237 VAL A C 1
ATOM 1972 O O . VAL A 1 237 ? 32.756 22.286 -52.303 1.00 69.38 237 VAL A O 1
ATOM 1975 N N . VAL A 1 238 ? 32.813 22.451 -50.072 1.00 59.81 238 VAL A N 1
ATOM 1976 C CA . VAL A 1 238 ? 32.722 23.921 -50.009 1.00 59.81 238 VAL A CA 1
ATOM 1977 C C . VAL A 1 238 ? 34.106 24.595 -50.047 1.00 59.81 238 VAL A C 1
ATOM 1979 O O . VAL A 1 238 ? 34.214 25.754 -50.444 1.00 59.81 238 VAL A O 1
ATOM 1982 N N . GLY A 1 239 ? 35.186 23.867 -49.744 1.00 55.56 239 GLY A N 1
ATOM 1983 C CA . GLY A 1 239 ? 36.573 24.353 -49.777 1.00 55.56 239 GLY A CA 1
ATOM 1984 C C . GLY A 1 239 ? 37.137 24.719 -51.159 1.00 55.56 239 GLY A C 1
ATOM 1985 O O . GLY A 1 239 ? 38.278 25.155 -51.240 1.00 55.56 239 GLY A O 1
ATOM 1986 N N . VAL A 1 240 ? 36.362 24.590 -52.244 1.00 52.12 240 VAL A N 1
ATOM 1987 C CA . VAL A 1 240 ? 36.805 24.896 -53.622 1.00 52.12 240 VAL A CA 1
ATOM 1988 C C . VAL A 1 240 ? 36.492 26.346 -54.054 1.00 52.12 240 VAL A C 1
ATOM 1990 O O . VAL A 1 240 ? 36.836 26.745 -55.158 1.00 52.12 240 VAL A O 1
ATOM 1993 N N . ARG A 1 241 ? 35.884 27.193 -53.205 1.00 50.88 241 ARG A N 1
ATOM 1994 C CA . ARG A 1 241 ? 35.579 28.608 -53.548 1.00 50.88 241 ARG A CA 1
ATOM 1995 C C . ARG A 1 241 ? 36.284 29.662 -52.685 1.00 50.88 241 ARG A C 1
ATOM 1997 O O . ARG A 1 241 ? 35.711 30.703 -52.381 1.00 50.88 241 ARG A O 1
ATOM 2004 N N . ARG A 1 242 ? 37.536 29.415 -52.301 1.00 50.44 242 ARG A N 1
ATOM 2005 C CA . ARG A 1 242 ? 38.467 30.480 -51.886 1.00 50.44 242 ARG A CA 1
ATOM 2006 C C . ARG A 1 242 ? 39.850 30.221 -52.478 1.00 50.44 242 ARG A C 1
ATOM 2008 O O . ARG A 1 242 ? 40.782 29.852 -51.775 1.00 50.44 242 ARG A O 1
ATOM 2015 N N . ALA A 1 243 ? 39.950 30.397 -53.785 1.00 49.22 243 ALA A N 1
ATOM 2016 C CA . ALA A 1 243 ? 41.185 30.784 -54.440 1.00 49.22 243 ALA A CA 1
ATOM 2017 C C . ALA A 1 243 ? 40.800 31.841 -55.479 1.00 49.22 243 ALA A C 1
ATOM 2019 O O . ALA A 1 243 ? 39.904 31.582 -56.282 1.00 49.22 243 ALA A O 1
ATOM 2020 N N . GLU A 1 244 ? 41.487 32.982 -55.378 1.00 40.28 244 GLU A N 1
ATOM 2021 C CA . GLU A 1 244 ? 41.406 34.208 -56.195 1.00 40.28 244 GLU A CA 1
ATOM 2022 C C . GLU A 1 244 ? 40.325 35.228 -55.806 1.00 40.28 244 GLU A C 1
ATOM 2024 O O . GLU A 1 244 ? 39.112 34.976 -55.978 1.00 40.28 244 GLU A O 1
#

Radius of gyration: 36.82 Å; chains: 1; bounding box: 76×54×143 Å